Protein AF-N9Y2T1-F1 (afdb_monomer)

pLDDT: mean 89.78, std 12.37, range [35.41, 98.38]

Nearest PDB structures (foldseek):
  4l5t-assembly3_A  TM=3.753E-01  e=5.003E-03  Mus musculus
  3q6c-assembly15_P  TM=7.170E-01  e=2.533E-01  Klebsiella variicola At-22
  3q6c-assembly11_K  TM=5.268E-01  e=1.616E+00  Klebsiella variicola At-22
  1o7l-assembly2_C  TM=3.775E-01  e=2.499E+00  Escherichia coli
  1o7l-assembly1_A  TM=3.000E-01  e=1.903E+00  Escherichia coli

InterPro domains:
  IPR054335 Dual OB-containing domain [PF22557] (3-216)

Sequence (229 aa):
MEKEVIILTKSDKNGGYCVAGIDKENGKFIRLVSEDKDSNFALNDNDLIYEGEENQVEIMDIIRVQLKGKQNCGYQPENYIIDDNYYIEKVGTATKKEISNYLMNQDYIFYNASNFVHIEEIEKQLKKYSLIMFKVCELKLWIDRFKPHRITANFFHNGHEYSFIKITDHSLTQKYHEKVLKSSPRPFILNNAILVMSLASDYKGIGEHYKIVANIIEEDNLYWGESSI

Organism: NCBI:txid29372

Structure (mmCIF, N/CA/C/O backbone):
data_AF-N9Y2T1-F1
#
_entry.id   AF-N9Y2T1-F1
#
loop_
_atom_site.group_PDB
_atom_site.id
_atom_site.type_symbol
_atom_site.label_atom_id
_atom_site.label_alt_id
_atom_site.label_comp_id
_atom_site.label_asym_id
_atom_site.label_entity_id
_atom_site.label_seq_id
_atom_site.pdbx_PDB_ins_code
_atom_site.Cartn_x
_atom_site.Cartn_y
_atom_site.Cartn_z
_atom_site.occupancy
_atom_site.B_iso_or_equiv
_atom_site.auth_seq_id
_atom_site.auth_comp_id
_atom_site.auth_asym_id
_atom_site.auth_atom_id
_atom_site.pdbx_PDB_model_num
ATOM 1 N N . MET A 1 1 ? -18.332 6.767 12.810 1.00 93.38 1 MET A N 1
ATOM 2 C CA . MET A 1 1 ? -18.641 5.341 12.559 1.00 93.38 1 MET A CA 1
ATOM 3 C C . MET A 1 1 ? -17.410 4.532 12.901 1.00 93.38 1 MET A C 1
ATOM 5 O O . MET A 1 1 ? -16.322 4.986 12.578 1.00 93.38 1 MET A O 1
ATOM 9 N N . GLU A 1 2 ? -17.570 3.381 13.534 1.00 96.38 2 GLU A N 1
ATOM 10 C CA . GLU A 1 2 ? -16.445 2.532 13.935 1.00 96.38 2 GLU A CA 1
ATOM 11 C C . GLU A 1 2 ? -16.159 1.475 12.862 1.00 96.38 2 GLU A C 1
ATOM 13 O O . GLU A 1 2 ? -17.096 0.972 12.231 1.00 96.38 2 GLU A O 1
ATOM 18 N N . LYS A 1 3 ? -14.879 1.155 12.631 1.00 97.44 3 LYS A N 1
ATOM 19 C CA . LYS A 1 3 ? -14.453 0.073 11.732 1.00 97.44 3 LYS A CA 1
ATOM 20 C C . LYS A 1 3 ? -13.270 -0.703 12.291 1.00 97.44 3 LYS A C 1
ATOM 22 O O . LYS A 1 3 ? -12.374 -0.115 12.888 1.00 97.44 3 LYS A O 1
ATOM 27 N N . GLU A 1 4 ? -13.241 -2.002 12.002 1.00 98.12 4 GLU A N 1
ATOM 28 C CA . GLU A 1 4 ? -12.045 -2.830 12.154 1.00 98.12 4 GLU A CA 1
ATOM 29 C C . GLU A 1 4 ? -11.309 -2.940 10.816 1.00 98.12 4 GLU A C 1
ATOM 31 O O . GLU A 1 4 ? -11.887 -3.352 9.804 1.00 98.12 4 GLU A O 1
ATOM 36 N N . VAL A 1 5 ? -10.032 -2.564 10.803 1.00 98.31 5 VAL A N 1
ATOM 37 C CA . VAL A 1 5 ? -9.221 -2.457 9.589 1.00 98.31 5 VAL A CA 1
ATOM 38 C C . VAL A 1 5 ? -7.951 -3.286 9.731 1.00 98.31 5 VAL A C 1
ATOM 40 O O . VAL A 1 5 ? -7.201 -3.117 10.687 1.00 98.31 5 VAL A O 1
ATOM 43 N N . ILE A 1 6 ? -7.683 -4.154 8.753 1.00 98.38 6 ILE A N 1
ATOM 44 C CA . ILE A 1 6 ? -6.386 -4.829 8.616 1.00 98.38 6 ILE A CA 1
ATOM 45 C C . ILE A 1 6 ? -5.425 -3.878 7.911 1.00 98.38 6 ILE A C 1
ATOM 47 O O . ILE A 1 6 ? -5.646 -3.552 6.743 1.00 98.38 6 ILE A O 1
ATOM 51 N N . ILE A 1 7 ? -4.355 -3.461 8.577 1.00 97.81 7 ILE A N 1
ATOM 52 C CA . ILE A 1 7 ? -3.373 -2.535 8.012 1.00 97.81 7 ILE A CA 1
ATOM 53 C C . ILE A 1 7 ? -2.476 -3.252 7.008 1.00 97.81 7 ILE A C 1
ATOM 55 O O . ILE A 1 7 ? -1.802 -4.229 7.322 1.00 97.81 7 ILE A O 1
ATOM 59 N N . LEU A 1 8 ? -2.446 -2.740 5.781 1.00 96.50 8 LEU A N 1
ATOM 60 C CA . LEU A 1 8 ? -1.641 -3.281 4.688 1.00 96.50 8 LEU A CA 1
ATOM 61 C C . LEU A 1 8 ? -0.471 -2.382 4.308 1.00 96.50 8 LEU A C 1
ATOM 63 O O . LEU A 1 8 ? 0.514 -2.869 3.757 1.00 96.50 8 LEU A O 1
ATOM 67 N N . THR A 1 9 ? -0.575 -1.078 4.552 1.00 93.31 9 THR A N 1
ATOM 68 C CA . THR A 1 9 ? 0.475 -0.108 4.234 1.00 93.31 9 THR A CA 1
ATOM 69 C C . THR A 1 9 ? 0.550 0.934 5.339 1.00 93.31 9 THR A C 1
ATOM 71 O O . THR A 1 9 ? -0.489 1.454 5.744 1.00 93.31 9 THR A O 1
ATOM 74 N N . LYS A 1 10 ? 1.765 1.301 5.743 1.00 90.81 10 LYS A N 1
ATOM 75 C CA . LYS A 1 10 ? 2.061 2.473 6.573 1.00 90.81 10 LYS A CA 1
ATOM 76 C C . LYS A 1 10 ? 3.244 3.185 5.935 1.00 90.81 10 LYS A C 1
ATOM 78 O O . LYS A 1 10 ? 4.385 2.839 6.210 1.00 90.81 10 LYS A O 1
ATOM 83 N N . SER A 1 11 ? 2.957 4.120 5.031 1.00 80.12 11 SER A N 1
ATOM 84 C CA . SER A 1 11 ? 4.009 4.802 4.276 1.00 80.12 11 SER A CA 1
ATOM 85 C C . SER A 1 11 ? 4.214 6.228 4.739 1.00 80.12 11 SER A C 1
ATOM 87 O O . SER A 1 11 ? 3.287 7.028 4.620 1.00 80.12 11 SER A O 1
ATOM 89 N N . ASP A 1 12 ? 5.429 6.552 5.174 1.00 74.12 12 ASP A N 1
ATOM 90 C CA . ASP A 1 12 ? 5.861 7.924 5.447 1.00 74.12 12 ASP A CA 1
ATOM 91 C C . ASP A 1 12 ? 6.037 8.701 4.128 1.00 74.12 12 ASP A C 1
ATOM 93 O O . ASP A 1 12 ? 6.706 8.251 3.186 1.00 74.12 12 ASP A O 1
ATOM 97 N N . LYS A 1 13 ? 5.402 9.872 4.053 1.00 64.31 13 LYS A N 1
ATOM 98 C CA . LYS A 1 13 ? 5.589 10.879 3.013 1.00 64.31 13 LYS A CA 1
ATOM 99 C C . LYS A 1 13 ? 5.832 12.237 3.672 1.00 64.31 13 LYS A C 1
ATOM 101 O O . LYS A 1 13 ? 4.881 12.909 4.047 1.00 64.31 13 LYS A O 1
ATOM 106 N N . ASN A 1 14 ? 7.093 12.679 3.695 1.00 54.75 14 ASN A N 1
ATOM 107 C CA . ASN A 1 14 ? 7.513 14.054 4.010 1.00 54.75 14 ASN A CA 1
ATOM 108 C C . ASN A 1 14 ? 6.736 14.702 5.179 1.00 54.75 14 ASN A C 1
ATOM 110 O O . ASN A 1 14 ? 6.212 15.806 5.026 1.00 54.75 14 ASN A O 1
ATOM 114 N N . GLY A 1 15 ? 6.687 14.029 6.334 1.00 59.53 15 GLY A N 1
ATOM 115 C CA . GLY A 1 15 ? 6.122 14.590 7.570 1.00 59.53 15 GLY A CA 1
ATOM 116 C C . GLY A 1 15 ? 4.752 14.043 7.980 1.00 59.53 15 GLY A C 1
ATOM 117 O O . GLY A 1 15 ? 4.137 14.609 8.877 1.00 59.53 15 GLY A O 1
ATOM 118 N N . GLY A 1 16 ? 4.283 12.960 7.355 1.00 76.69 16 GLY A N 1
ATOM 119 C CA . GLY A 1 16 ? 3.083 12.236 7.774 1.00 76.69 16 GLY A CA 1
ATOM 120 C C . GLY A 1 16 ? 2.938 10.882 7.074 1.00 76.69 16 GLY A C 1
ATOM 121 O O . GLY A 1 16 ? 3.686 10.550 6.155 1.00 76.69 16 GLY A O 1
ATOM 122 N N . TYR A 1 17 ? 1.954 10.093 7.487 1.00 83.25 17 TYR A N 1
ATOM 123 C CA . TYR A 1 17 ? 1.720 8.731 7.035 1.00 83.25 17 TYR A CA 1
ATOM 124 C C . TYR A 1 17 ? 0.480 8.629 6.152 1.00 83.25 17 TYR A C 1
ATOM 126 O O . TYR A 1 17 ? -0.587 9.169 6.442 1.00 83.25 17 TYR A O 1
ATOM 134 N N . CYS A 1 18 ? 0.593 7.850 5.080 1.00 84.00 18 CYS A N 1
ATOM 135 C CA . CYS A 1 18 ? -0.564 7.270 4.412 1.00 84.00 18 CYS A CA 1
ATOM 136 C C . CYS A 1 18 ? -0.754 5.847 4.932 1.00 84.00 18 CYS A C 1
ATOM 138 O O . CYS A 1 18 ? 0.092 4.979 4.690 1.00 84.00 18 CYS A O 1
ATOM 140 N N . VAL A 1 19 ? -1.877 5.607 5.603 1.00 93.19 19 VAL A N 1
ATOM 141 C CA . VAL A 1 19 ? -2.242 4.280 6.097 1.00 93.19 19 VAL A CA 1
ATOM 142 C C . VAL A 1 19 ? -3.403 3.743 5.277 1.00 93.19 19 VAL A C 1
ATOM 144 O O . VAL A 1 19 ? -4.387 4.437 5.028 1.00 93.19 19 VAL A O 1
ATOM 147 N N . ALA A 1 20 ? -3.281 2.508 4.810 1.00 95.56 20 ALA A N 1
ATOM 148 C CA . ALA A 1 20 ? -4.336 1.847 4.060 1.00 95.56 20 ALA A CA 1
ATOM 149 C C . ALA A 1 20 ? -4.424 0.375 4.434 1.00 95.56 20 ALA A C 1
ATOM 151 O O . ALA A 1 20 ? -3.453 -0.240 4.882 1.00 95.56 20 ALA A O 1
ATOM 152 N N . GLY A 1 21 ? -5.609 -0.183 4.238 1.00 97.50 21 GLY A N 1
ATOM 153 C CA . GLY A 1 21 ? -5.949 -1.499 4.724 1.00 97.50 21 GLY A CA 1
ATOM 154 C C . GLY A 1 21 ? -7.226 -2.053 4.119 1.00 97.50 21 GLY A C 1
ATOM 155 O O . GLY A 1 21 ? -7.734 -1.546 3.115 1.00 97.50 21 GLY A O 1
ATOM 156 N N . ILE A 1 22 ? -7.733 -3.105 4.751 1.00 98.25 22 ILE A N 1
ATOM 157 C CA . ILE A 1 22 ? -8.983 -3.778 4.396 1.00 98.25 22 ILE A CA 1
ATOM 158 C C . ILE A 1 22 ? -9.974 -3.604 5.540 1.00 98.25 22 ILE A C 1
ATOM 160 O O . ILE A 1 22 ? -9.673 -3.959 6.676 1.00 98.25 22 ILE A O 1
ATOM 164 N N . ASP A 1 23 ? -11.160 -3.101 5.223 1.00 97.81 23 ASP A N 1
ATOM 165 C CA . ASP A 1 23 ? -12.309 -3.075 6.124 1.00 97.81 23 ASP A CA 1
ATOM 166 C C . ASP A 1 23 ? -12.833 -4.503 6.329 1.00 97.81 23 ASP A C 1
ATOM 168 O O . ASP A 1 23 ? -13.316 -5.134 5.382 1.00 97.81 23 ASP A O 1
ATOM 172 N N . LYS A 1 24 ? -12.745 -5.023 7.558 1.00 96.62 24 LYS A N 1
ATOM 173 C CA . LYS A 1 24 ? -13.134 -6.408 7.872 1.00 96.62 24 LYS A CA 1
ATOM 174 C C . LYS A 1 24 ? -14.625 -6.675 7.704 1.00 96.62 24 LYS A C 1
ATOM 176 O O . LYS A 1 24 ? -15.006 -7.823 7.491 1.00 96.62 24 LYS A O 1
ATOM 181 N N . GLU A 1 25 ? -15.463 -5.644 7.774 1.00 95.75 25 GLU A N 1
ATOM 182 C CA . GLU A 1 25 ? -16.914 -5.795 7.662 1.00 95.75 25 GLU A CA 1
ATOM 183 C C . GLU A 1 25 ? -17.330 -6.219 6.246 1.00 95.75 25 GLU A C 1
ATOM 185 O O . GLU A 1 25 ? -18.239 -7.028 6.066 1.00 95.75 25 GLU A O 1
ATOM 190 N N . ASN A 1 26 ? -16.673 -5.667 5.221 1.00 95.25 26 ASN A N 1
ATOM 191 C CA . ASN A 1 26 ? -17.103 -5.819 3.827 1.00 95.25 26 ASN A CA 1
ATOM 192 C C . ASN A 1 26 ? -15.985 -6.214 2.848 1.00 95.25 26 ASN A C 1
ATOM 194 O O . ASN A 1 26 ? -16.255 -6.374 1.655 1.00 95.25 26 ASN A O 1
ATOM 198 N N . GLY A 1 27 ? -14.747 -6.347 3.326 1.00 95.81 27 GLY A N 1
ATOM 199 C CA . GLY A 1 27 ? -13.583 -6.739 2.536 1.00 95.81 27 GLY A CA 1
ATOM 200 C C . GLY A 1 27 ? -13.105 -5.703 1.520 1.00 95.81 27 GLY A C 1
ATOM 201 O O . GLY A 1 27 ? -12.323 -6.041 0.630 1.00 95.81 27 GLY A O 1
ATOM 202 N N . LYS A 1 28 ? -13.581 -4.455 1.592 1.00 96.62 28 LYS A N 1
ATOM 203 C CA . LYS A 1 28 ? -13.150 -3.378 0.692 1.00 96.62 28 LYS A CA 1
ATOM 204 C C . LYS A 1 28 ? -11.903 -2.694 1.233 1.00 96.62 28 LYS A C 1
ATOM 206 O O . LYS A 1 28 ? -11.682 -2.612 2.438 1.00 96.62 28 LYS A O 1
ATOM 211 N N . PHE A 1 29 ? -11.121 -2.139 0.316 1.00 97.75 29 PHE A N 1
ATOM 212 C CA . PHE A 1 29 ? -10.002 -1.284 0.676 1.00 97.75 29 PHE A CA 1
ATOM 213 C C . PHE A 1 29 ? -10.485 0.016 1.318 1.00 97.75 29 PHE A C 1
ATOM 215 O O . PHE A 1 29 ? -11.485 0.608 0.898 1.00 97.75 29 PHE A O 1
ATOM 222 N N . ILE A 1 30 ? -9.729 0.459 2.314 1.00 97.50 30 ILE A N 1
ATOM 223 C CA . ILE A 1 30 ? -9.916 1.705 3.050 1.00 97.50 30 ILE A CA 1
ATOM 224 C C . ILE A 1 30 ? -8.556 2.388 3.200 1.00 97.50 30 ILE A C 1
ATOM 226 O O . ILE A 1 30 ? -7.556 1.738 3.501 1.00 97.50 30 ILE A O 1
ATOM 230 N N . ARG A 1 31 ? -8.510 3.699 2.969 1.00 95.94 31 ARG A N 1
ATOM 231 C CA . ARG A 1 31 ? -7.359 4.556 3.263 1.00 95.94 31 ARG A CA 1
ATOM 232 C C . ARG A 1 31 ? -7.747 5.493 4.396 1.00 95.94 31 ARG A C 1
ATOM 234 O O . ARG A 1 31 ? -8.732 6.218 4.271 1.00 95.94 31 ARG A O 1
ATOM 241 N N . LEU A 1 32 ? -6.981 5.464 5.475 1.00 95.44 32 LEU A N 1
ATOM 242 C CA . LEU A 1 32 ? -7.146 6.359 6.610 1.00 95.44 32 LEU A CA 1
ATOM 243 C C . LEU A 1 32 ? -6.394 7.654 6.315 1.00 95.44 32 LEU A C 1
ATOM 245 O O . LEU A 1 32 ? -5.219 7.624 5.937 1.00 95.44 32 LEU A O 1
ATOM 249 N N . VAL A 1 33 ? -7.102 8.772 6.428 1.00 93.50 33 VAL A N 1
ATOM 250 C CA . VAL A 1 33 ? -6.581 10.114 6.160 1.00 93.50 33 VAL A CA 1
ATOM 251 C C . VAL A 1 33 ? -6.998 11.071 7.274 1.00 93.50 33 VAL A C 1
ATOM 253 O O . VAL A 1 33 ? -8.013 10.844 7.939 1.00 93.50 33 VAL A O 1
ATOM 256 N N . SER A 1 34 ? -6.233 12.143 7.466 1.00 90.94 34 SER A N 1
ATOM 257 C CA . SER A 1 34 ? -6.598 13.233 8.377 1.00 90.94 34 SER A CA 1
ATOM 258 C C . SER A 1 34 ? -7.554 14.226 7.696 1.00 90.94 34 SER A C 1
ATOM 260 O O . SER A 1 34 ? -7.872 14.107 6.507 1.00 90.94 34 SER A O 1
ATOM 262 N N . GLU A 1 35 ? -8.033 15.225 8.442 1.00 88.81 35 GLU A N 1
ATOM 263 C CA . GLU A 1 35 ? -8.751 16.385 7.879 1.00 88.81 35 GLU A CA 1
ATOM 264 C C . GLU A 1 35 ? -7.814 17.508 7.424 1.00 88.81 35 GLU A C 1
ATOM 266 O O . GLU A 1 35 ? -8.256 18.454 6.765 1.00 88.81 35 GLU A O 1
ATOM 271 N N . ASP A 1 36 ? -6.529 17.403 7.760 1.00 84.88 36 ASP A N 1
ATOM 272 C CA . ASP A 1 36 ? -5.555 18.455 7.534 1.00 84.88 36 ASP A CA 1
ATOM 273 C C . ASP A 1 36 ? -5.149 18.525 6.057 1.00 84.88 36 ASP A C 1
ATOM 275 O O . ASP A 1 36 ? -4.469 17.660 5.508 1.00 84.88 36 ASP A O 1
ATOM 279 N N . LYS A 1 37 ? -5.570 19.600 5.394 1.00 81.50 37 LYS A N 1
ATOM 280 C CA . LYS A 1 37 ? -5.254 19.842 3.984 1.00 81.50 37 LYS A CA 1
ATOM 281 C C . LYS A 1 37 ? -3.791 20.215 3.775 1.00 81.50 37 LYS A C 1
ATOM 283 O O . LYS A 1 37 ? -3.264 19.922 2.700 1.00 81.50 37 LYS A O 1
ATOM 288 N N . ASP A 1 38 ? -3.148 20.830 4.764 1.00 79.62 38 ASP A N 1
ATOM 289 C CA . ASP A 1 38 ? -1.785 21.345 4.634 1.00 79.62 38 ASP A CA 1
ATOM 290 C C . ASP A 1 38 ? -0.772 20.192 4.576 1.00 79.62 38 ASP A C 1
ATOM 292 O O . ASP A 1 38 ? 0.186 20.236 3.799 1.00 79.62 38 ASP A O 1
ATOM 296 N N . SER A 1 39 ? -1.049 19.092 5.284 1.00 75.75 39 SER A N 1
ATOM 297 C CA . SER A 1 39 ? -0.312 17.824 5.177 1.00 75.75 39 SER A CA 1
ATOM 298 C C . SER A 1 39 ? -0.753 16.929 4.009 1.00 75.75 39 SER A C 1
ATOM 300 O O . SER A 1 39 ? -0.322 15.780 3.910 1.00 75.75 39 SER A O 1
ATOM 302 N N . ASN A 1 40 ? -1.591 17.420 3.085 1.00 78.88 40 ASN A N 1
ATOM 303 C CA . ASN A 1 40 ? -2.257 16.604 2.057 1.00 78.88 40 ASN A CA 1
ATOM 304 C C . ASN A 1 40 ? -3.022 15.406 2.649 1.00 78.88 40 ASN A C 1
ATOM 306 O O . ASN A 1 40 ? -3.035 14.318 2.064 1.00 78.88 40 ASN A O 1
ATOM 310 N N . PHE A 1 41 ? -3.675 15.621 3.792 1.00 85.06 41 PHE A N 1
ATOM 311 C CA . PHE A 1 41 ? -4.465 14.634 4.525 1.00 85.06 41 PHE A CA 1
ATOM 312 C C . PHE A 1 41 ? -3.653 13.451 5.065 1.00 85.06 41 PHE A C 1
ATOM 314 O O . PHE A 1 41 ? -4.195 12.363 5.283 1.00 85.06 41 PHE A O 1
ATOM 321 N N . ALA A 1 42 ? -2.345 13.637 5.249 1.00 85.00 42 ALA A N 1
ATOM 322 C CA . ALA A 1 42 ? -1.504 12.638 5.885 1.00 85.00 42 ALA A CA 1
ATOM 323 C C . ALA A 1 42 ? -1.816 12.558 7.386 1.00 85.00 42 ALA A C 1
ATOM 325 O O . ALA A 1 42 ? -2.145 13.559 8.023 1.00 85.00 42 ALA A O 1
ATOM 326 N N . LEU A 1 43 ? -1.718 11.353 7.939 1.00 87.75 43 LEU A N 1
ATOM 327 C CA . LEU A 1 43 ? -1.800 11.123 9.378 1.00 87.75 43 LEU A CA 1
ATOM 328 C C . LEU A 1 43 ? -0.484 11.539 10.035 1.00 87.75 43 LEU A C 1
ATOM 330 O O . LEU A 1 43 ? 0.580 11.352 9.450 1.00 87.75 43 LEU A O 1
ATOM 334 N N . ASN A 1 44 ? -0.527 12.086 11.239 1.00 87.94 44 ASN A N 1
ATOM 335 C CA . ASN A 1 44 ? 0.678 12.353 12.024 1.00 87.94 44 ASN A CA 1
ATOM 336 C C . ASN A 1 44 ? 0.997 11.169 12.962 1.00 87.94 44 ASN A C 1
ATOM 338 O O . ASN A 1 44 ? 0.262 10.185 13.005 1.00 87.94 44 ASN A O 1
ATOM 342 N N . ASP A 1 45 ? 2.109 11.241 13.698 1.00 85.56 45 ASP A N 1
ATOM 343 C CA . ASP A 1 45 ? 2.500 10.183 14.640 1.00 85.56 45 ASP A CA 1
ATOM 344 C C . ASP A 1 45 ? 1.445 9.931 15.728 1.00 85.56 45 ASP A C 1
ATOM 346 O O . ASP A 1 45 ? 1.170 8.775 16.041 1.00 85.56 45 ASP A O 1
ATOM 350 N N . ASN A 1 46 ? 0.831 10.984 16.279 1.00 85.12 46 ASN A N 1
ATOM 351 C CA . ASN A 1 46 ? -0.165 10.863 17.348 1.00 85.12 46 ASN A CA 1
ATOM 352 C C . ASN A 1 46 ? -1.448 10.187 16.862 1.00 85.12 46 ASN A C 1
ATOM 354 O O . ASN A 1 46 ? -2.068 9.452 17.625 1.00 85.12 46 ASN A O 1
ATOM 358 N N . ASP A 1 47 ? -1.806 10.375 15.589 1.00 86.75 47 ASP A N 1
ATOM 359 C CA . ASP A 1 47 ? -2.960 9.709 14.974 1.00 86.75 47 ASP A CA 1
ATOM 360 C C . ASP A 1 47 ? -2.786 8.182 14.910 1.00 86.75 47 ASP A C 1
ATOM 362 O O . ASP A 1 47 ? -3.756 7.459 14.692 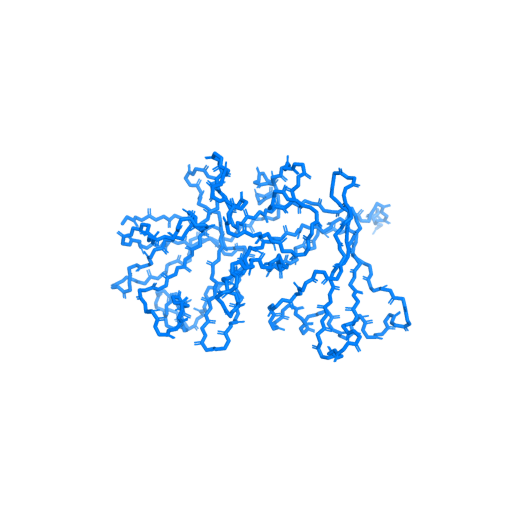1.00 86.75 47 ASP A O 1
ATOM 366 N N . LEU A 1 48 ? -1.551 7.683 15.042 1.00 88.50 48 LEU A N 1
ATOM 367 C CA . LEU A 1 48 ? -1.198 6.270 14.900 1.00 88.50 48 LEU A CA 1
ATOM 368 C C . LEU A 1 48 ? -0.758 5.610 16.206 1.00 88.50 48 LEU A C 1
ATOM 370 O O . LEU A 1 48 ? -0.378 4.441 16.171 1.00 88.50 48 LEU A O 1
ATOM 374 N N . ILE A 1 49 ? -0.774 6.321 17.331 1.00 89.06 49 ILE A N 1
ATOM 375 C CA . ILE A 1 49 ? -0.456 5.740 18.637 1.00 89.06 49 ILE A CA 1
ATOM 376 C C . ILE A 1 49 ? -1.669 4.962 19.151 1.00 89.06 49 ILE A C 1
ATOM 378 O O . ILE A 1 49 ? -2.806 5.436 19.080 1.00 89.06 49 ILE A O 1
ATOM 382 N N . TYR A 1 50 ? -1.422 3.757 19.664 1.00 88.88 50 TYR A N 1
ATOM 383 C CA . TYR A 1 50 ? -2.474 2.965 20.289 1.00 88.88 50 TYR A CA 1
ATOM 384 C C . TYR A 1 50 ? -2.917 3.558 21.628 1.00 88.88 50 TYR A C 1
ATOM 386 O O . TYR A 1 50 ? -2.117 4.142 22.360 1.00 88.88 50 TYR A O 1
ATOM 394 N N . GLU A 1 51 ? -4.193 3.383 21.971 1.00 82.25 51 GLU A N 1
ATOM 395 C CA . GLU A 1 51 ? -4.748 3.853 23.241 1.00 82.25 51 GLU A CA 1
ATOM 396 C C . GLU A 1 51 ? -3.912 3.372 24.441 1.00 82.25 51 GLU A C 1
ATOM 398 O O . GLU A 1 51 ? -3.819 2.180 24.724 1.00 82.25 51 GLU A O 1
ATOM 403 N N . GLY A 1 52 ? -3.304 4.317 25.165 1.00 76.69 52 GLY A N 1
ATOM 404 C CA . GLY A 1 52 ? -2.522 4.029 26.370 1.00 76.69 52 GLY A CA 1
ATOM 405 C C . GLY A 1 52 ? -1.162 3.360 26.137 1.00 76.69 52 GLY A C 1
ATOM 406 O O . GLY A 1 52 ? -0.525 2.969 27.117 1.00 76.69 52 GLY A O 1
ATOM 407 N N . GLU A 1 53 ? -0.695 3.245 24.891 1.00 80.06 53 GLU A N 1
ATOM 408 C CA . GLU A 1 53 ? 0.610 2.664 24.560 1.00 80.06 53 GLU A CA 1
ATOM 409 C C . GLU A 1 53 ? 1.578 3.692 23.958 1.00 80.06 53 GLU A C 1
ATOM 411 O O . GLU A 1 53 ? 1.188 4.747 23.473 1.00 80.06 53 GLU A O 1
ATOM 416 N N . GLU A 1 54 ? 2.872 3.362 23.960 1.00 78.88 54 GLU A N 1
ATOM 417 C CA . GLU A 1 54 ? 3.899 4.104 23.209 1.00 78.88 54 GLU A CA 1
ATOM 418 C C . GLU A 1 54 ? 4.081 3.557 21.783 1.00 78.88 54 GLU A C 1
ATOM 420 O O . GLU A 1 54 ? 4.714 4.189 20.936 1.00 78.88 54 GLU A O 1
ATOM 425 N N . ASN A 1 55 ? 3.544 2.363 21.513 1.00 84.69 55 ASN A N 1
ATOM 426 C CA . ASN A 1 55 ? 3.653 1.716 20.216 1.00 84.69 55 ASN A CA 1
ATOM 427 C C . ASN A 1 55 ? 2.663 2.320 19.222 1.00 84.69 55 ASN A C 1
ATOM 429 O O . ASN A 1 55 ? 1.544 2.706 19.566 1.00 84.69 55 ASN A O 1
ATOM 433 N N . GLN A 1 56 ? 3.075 2.332 17.961 1.00 89.94 56 GLN A N 1
ATOM 434 C CA . GLN A 1 56 ? 2.242 2.785 16.862 1.00 89.94 56 GLN A CA 1
ATOM 435 C C . GLN A 1 56 ? 1.646 1.619 16.077 1.00 89.94 56 GLN A C 1
ATOM 437 O O . GLN A 1 56 ? 2.119 0.484 16.145 1.00 89.94 56 GLN A O 1
ATOM 442 N N . VAL A 1 57 ? 0.648 1.946 15.259 1.00 92.06 57 VAL A N 1
ATOM 443 C CA . VAL A 1 57 ? 0.079 1.070 14.236 1.00 92.06 57 VAL A CA 1
ATOM 444 C C . VAL A 1 57 ? 1.165 0.456 13.359 1.00 92.06 57 VA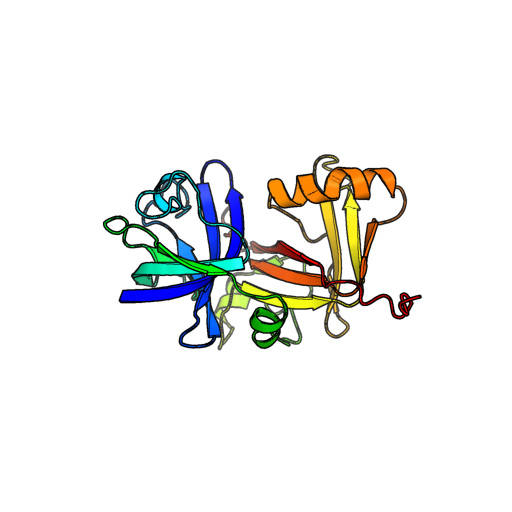L A C 1
ATOM 446 O O . VAL A 1 57 ? 1.984 1.190 12.818 1.00 92.06 57 VAL A O 1
ATOM 449 N N . GLU A 1 58 ? 1.136 -0.861 13.151 1.00 93.06 58 GLU A N 1
ATOM 450 C CA . GLU A 1 58 ? 2.073 -1.576 12.277 1.00 93.06 58 GLU A CA 1
ATOM 451 C C . GLU A 1 58 ? 1.363 -2.360 11.162 1.00 93.06 58 GLU A C 1
ATOM 453 O O . GLU A 1 58 ? 0.162 -2.632 11.200 1.00 93.06 58 GLU A O 1
ATOM 458 N N . ILE A 1 59 ? 2.112 -2.721 10.115 1.00 94.19 59 ILE A N 1
ATOM 459 C CA . ILE A 1 59 ? 1.588 -3.543 9.014 1.00 94.19 59 ILE A CA 1
ATOM 460 C C . ILE A 1 59 ? 1.167 -4.917 9.558 1.00 94.19 59 ILE A C 1
ATOM 462 O O . ILE A 1 59 ? 1.882 -5.524 10.349 1.00 94.19 59 ILE A O 1
ATOM 466 N N . MET A 1 60 ? 0.037 -5.430 9.066 1.00 96.12 60 MET A N 1
ATOM 467 C CA . MET A 1 60 ? -0.695 -6.617 9.531 1.00 96.12 60 MET A CA 1
ATOM 468 C C . MET A 1 60 ? -1.480 -6.441 10.830 1.00 96.12 60 MET A C 1
ATOM 470 O O . MET A 1 60 ? -2.236 -7.349 11.176 1.00 96.12 60 MET A O 1
ATOM 474 N N . ASP A 1 61 ? -1.382 -5.313 11.530 1.00 97.44 61 ASP A N 1
ATOM 475 C CA . ASP A 1 61 ? -2.237 -5.097 12.693 1.00 97.44 61 ASP A CA 1
ATOM 476 C C . ASP A 1 61 ? -3.706 -4.974 12.286 1.00 97.44 61 ASP A C 1
ATOM 478 O O . ASP A 1 61 ? -4.050 -4.468 11.215 1.00 97.44 61 ASP A O 1
ATOM 482 N N . ILE A 1 62 ? -4.578 -5.489 13.149 1.00 98.00 62 ILE A N 1
ATOM 483 C CA . ILE A 1 62 ? -6.017 -5.283 13.069 1.00 98.00 62 ILE A CA 1
ATOM 484 C C . ILE A 1 62 ? -6.335 -4.201 14.080 1.00 98.00 62 ILE A C 1
ATOM 486 O O . ILE A 1 62 ? -6.147 -4.399 15.283 1.00 98.00 62 ILE A O 1
ATOM 490 N N . ILE A 1 63 ? -6.802 -3.068 13.577 1.00 97.44 63 ILE A N 1
ATOM 491 C CA . ILE A 1 63 ? -7.088 -1.901 14.396 1.00 97.44 63 ILE A CA 1
ATOM 492 C C . ILE A 1 63 ? -8.580 -1.612 14.416 1.00 97.44 63 ILE A C 1
ATOM 494 O O . ILE A 1 63 ? -9.257 -1.816 13.409 1.00 97.44 63 ILE A O 1
ATOM 498 N N . ARG A 1 64 ? -9.080 -1.100 15.535 1.00 97.44 64 ARG A N 1
ATOM 499 C CA . ARG A 1 64 ? -10.397 -0.474 15.640 1.00 97.44 64 ARG A CA 1
ATOM 500 C C . ARG A 1 64 ? -10.209 1.038 15.591 1.00 97.44 64 ARG A C 1
ATOM 502 O O . ARG A 1 64 ? -9.379 1.585 16.313 1.00 97.44 64 ARG A O 1
ATOM 509 N N . VAL A 1 65 ? -10.940 1.696 14.694 1.00 96.44 65 VAL A N 1
ATOM 510 C CA . VAL A 1 65 ? -10.805 3.134 14.430 1.00 96.44 65 VAL A CA 1
ATOM 511 C C . VAL A 1 65 ? -12.165 3.794 14.232 1.00 96.44 65 VAL A C 1
ATOM 513 O O . VAL A 1 65 ? -13.048 3.259 13.551 1.00 96.44 65 VAL A O 1
ATOM 516 N N . GLN A 1 66 ? -12.317 4.988 14.803 1.00 97.19 66 GLN A N 1
ATOM 517 C CA . GLN A 1 66 ? -13.478 5.843 14.602 1.00 97.19 66 GLN A CA 1
ATOM 518 C C . GLN A 1 66 ? -13.263 6.754 13.384 1.00 97.19 66 GLN A C 1
ATOM 520 O O . GLN A 1 66 ? -12.200 7.334 13.192 1.00 97.19 66 GLN A O 1
ATOM 525 N N . LEU A 1 67 ? -14.287 6.880 12.541 1.00 96.81 67 LEU A N 1
ATOM 526 C CA . LEU A 1 67 ? -14.245 7.625 11.281 1.00 96.81 67 LEU A CA 1
ATOM 527 C C . LEU A 1 67 ? -15.359 8.675 11.225 1.00 96.81 67 LEU A C 1
ATOM 529 O O . LEU A 1 67 ? -16.528 8.353 11.482 1.00 96.81 67 LEU A O 1
ATOM 533 N N . LYS A 1 68 ? -15.027 9.895 10.789 1.00 95.44 68 LYS A N 1
ATOM 534 C CA . LYS A 1 68 ? -15.994 10.982 10.540 1.00 95.44 68 LYS A CA 1
ATOM 535 C C . LYS A 1 68 ? -16.817 10.734 9.274 1.00 95.44 68 LYS A C 1
ATOM 537 O O . LYS A 1 68 ? -17.998 11.065 9.212 1.00 95.44 68 LYS A O 1
ATOM 542 N N . GLY A 1 69 ? -16.218 10.091 8.271 1.00 94.25 69 GLY A N 1
ATOM 543 C CA . GLY A 1 69 ? -16.890 9.757 7.019 1.00 94.25 69 GLY A CA 1
ATOM 544 C C . GLY A 1 69 ? -15.925 9.615 5.850 1.00 94.25 69 GLY A C 1
ATOM 545 O O . GLY A 1 69 ? -14.711 9.536 6.031 1.00 94.25 69 GLY A O 1
ATOM 546 N N . LYS A 1 70 ? -16.471 9.563 4.632 1.00 94.88 70 LYS A N 1
ATOM 547 C CA . LYS A 1 70 ? -15.658 9.557 3.412 1.00 94.88 70 LYS A CA 1
ATOM 548 C C . LYS A 1 70 ? -15.079 10.937 3.141 1.00 94.88 70 LYS A C 1
ATOM 550 O O . LYS A 1 70 ? -15.791 11.936 3.228 1.00 94.88 70 LYS A O 1
ATOM 555 N N . GLN A 1 71 ? -13.827 10.973 2.704 1.00 93.31 71 GLN A N 1
ATOM 556 C CA . GLN A 1 71 ? -13.267 12.174 2.106 1.00 93.31 71 GLN A CA 1
ATOM 557 C C . GLN A 1 71 ? -13.890 12.401 0.721 1.00 93.31 71 GLN A C 1
ATOM 559 O O . GLN A 1 71 ? -14.091 11.459 -0.049 1.00 93.31 71 GLN A O 1
ATOM 564 N N . ASN A 1 72 ? -14.156 13.658 0.368 1.00 88.69 72 ASN A N 1
ATOM 565 C CA . ASN A 1 72 ? -14.616 14.016 -0.971 1.00 88.69 72 ASN A CA 1
ATOM 566 C C . ASN A 1 72 ? -13.454 13.987 -1.987 1.00 88.69 72 ASN A C 1
ATOM 568 O O . ASN A 1 72 ? -12.933 15.030 -2.375 1.00 88.69 72 ASN A O 1
ATOM 572 N N . CYS A 1 73 ? -13.027 12.785 -2.388 1.00 86.75 73 CYS A N 1
ATOM 573 C CA . CYS A 1 73 ? -11.982 12.565 -3.389 1.00 86.75 73 CYS A CA 1
ATOM 574 C C . CYS A 1 73 ? -12.464 11.569 -4.457 1.00 86.75 73 CYS A C 1
ATOM 576 O O . CYS A 1 73 ? -12.481 10.357 -4.245 1.00 86.75 73 CYS A O 1
ATOM 578 N N . GLY A 1 74 ? -12.867 12.079 -5.625 1.00 86.62 74 GLY A N 1
ATOM 579 C CA . GLY A 1 74 ? -13.524 11.275 -6.665 1.00 86.62 74 GLY A CA 1
ATOM 580 C C . GLY A 1 74 ? -12.658 10.166 -7.276 1.00 86.62 74 GLY A C 1
ATOM 581 O O . GLY A 1 74 ? -13.201 9.164 -7.741 1.00 86.62 74 GLY A O 1
ATOM 582 N N . TYR A 1 75 ? -11.332 10.322 -7.261 1.00 89.12 75 TYR A N 1
ATOM 583 C CA . TYR A 1 75 ? -10.383 9.326 -7.771 1.00 89.12 75 TYR A CA 1
ATOM 584 C C . TYR A 1 75 ? -9.826 8.402 -6.676 1.00 89.12 75 TYR A C 1
ATOM 586 O O . TYR A 1 75 ? -9.235 7.379 -7.009 1.00 89.12 75 TYR A O 1
ATOM 594 N N . GLN A 1 76 ? -10.049 8.711 -5.390 1.00 92.56 76 GLN A N 1
ATOM 595 C CA . GLN A 1 76 ? -9.700 7.859 -4.244 1.00 92.56 76 GLN A CA 1
ATOM 596 C C . GLN A 1 76 ? -10.940 7.581 -3.381 1.00 92.56 76 GLN A C 1
ATOM 598 O O . GLN A 1 76 ? -11.045 8.063 -2.249 1.00 92.56 76 GLN A O 1
ATOM 603 N N . PRO A 1 77 ? -11.909 6.807 -3.900 1.00 94.56 77 PRO A N 1
ATOM 604 C CA . PRO A 1 77 ? -13.168 6.540 -3.203 1.00 94.56 77 PRO A CA 1
ATOM 605 C C . PRO A 1 77 ? -13.010 5.733 -1.903 1.00 94.56 77 PRO A C 1
ATOM 607 O O . PRO A 1 77 ? -13.996 5.569 -1.170 1.00 94.56 77 PRO A O 1
ATOM 610 N N . GLU A 1 78 ? -11.810 5.205 -1.643 1.00 96.25 78 GLU A N 1
ATOM 611 C CA . GLU A 1 78 ? -11.423 4.486 -0.429 1.00 96.25 78 GLU A CA 1
ATOM 612 C C . GLU A 1 78 ? -11.015 5.403 0.730 1.00 96.25 78 GLU A C 1
ATOM 614 O O . GLU A 1 78 ? -10.789 4.893 1.822 1.00 96.25 78 GLU A O 1
ATOM 619 N N . ASN A 1 79 ? -10.896 6.720 0.528 1.00 95.38 79 ASN A N 1
ATOM 620 C CA . ASN A 1 79 ? -10.445 7.625 1.585 1.00 95.38 79 ASN A CA 1
ATOM 621 C C . ASN A 1 79 ? -11.533 7.842 2.643 1.00 95.38 79 ASN A C 1
ATOM 623 O O . ASN A 1 79 ? -12.641 8.300 2.340 1.00 95.38 79 ASN A O 1
ATOM 627 N N . TYR A 1 80 ? -11.177 7.571 3.895 1.00 96.38 80 TYR A N 1
ATOM 628 C CA . TYR A 1 80 ? -11.982 7.838 5.075 1.00 96.38 80 TYR A CA 1
ATOM 629 C C . TYR A 1 80 ? -11.203 8.688 6.065 1.00 96.38 80 TYR A C 1
ATOM 631 O O . TYR A 1 80 ? -10.050 8.408 6.388 1.00 96.38 80 TYR A O 1
ATOM 639 N N . ILE A 1 81 ? -11.878 9.724 6.535 1.00 95.69 81 ILE A N 1
ATOM 640 C CA . ILE A 1 81 ? -11.354 10.670 7.502 1.00 95.69 81 ILE A CA 1
ATOM 641 C C . ILE A 1 81 ? -11.471 10.044 8.891 1.00 95.69 81 ILE A C 1
ATOM 643 O O . ILE A 1 81 ? -12.581 9.670 9.295 1.00 95.69 81 ILE A O 1
ATOM 647 N N . ILE A 1 82 ? -10.350 9.937 9.601 1.00 95.25 82 ILE A N 1
ATOM 648 C CA . ILE A 1 82 ? -10.342 9.489 10.997 1.00 95.25 82 ILE A CA 1
ATOM 649 C C . ILE A 1 82 ? -10.976 10.540 11.915 1.00 95.25 82 ILE A C 1
ATOM 651 O O . ILE A 1 82 ? -10.954 11.739 11.632 1.00 95.25 82 ILE A O 1
ATOM 655 N N . ASP A 1 83 ? -11.580 10.083 13.005 1.00 94.62 83 ASP A N 1
ATOM 656 C CA . ASP A 1 83 ? -12.036 10.954 14.082 1.00 94.62 83 ASP A CA 1
ATOM 657 C C . ASP A 1 83 ? -10.934 11.067 15.137 1.00 94.62 83 ASP A C 1
ATOM 659 O O . ASP A 1 83 ? -10.773 10.189 15.978 1.00 94.62 83 ASP A O 1
ATOM 663 N N . ASP A 1 84 ? -10.181 12.160 15.067 1.00 87.50 84 ASP A N 1
ATOM 664 C CA . ASP A 1 84 ? -9.049 12.502 15.934 1.00 87.50 84 ASP A CA 1
ATOM 665 C C . ASP A 1 84 ? -9.430 12.744 17.406 1.00 87.50 84 ASP A C 1
ATOM 667 O O . ASP A 1 84 ? -8.557 12.897 18.256 1.00 87.50 84 ASP A O 1
ATOM 671 N N . ASN A 1 85 ? -10.726 12.729 17.739 1.00 90.88 85 ASN A N 1
ATOM 672 C CA . ASN A 1 85 ? -11.195 12.741 19.127 1.00 90.88 85 ASN A CA 1
ATOM 673 C C . ASN A 1 85 ? -11.130 11.360 19.806 1.00 90.88 85 ASN A C 1
ATOM 675 O O . ASN A 1 85 ? -11.438 11.259 20.995 1.00 90.88 85 ASN A O 1
ATOM 679 N N . TYR A 1 86 ? -10.782 10.303 19.065 1.00 90.69 86 TYR A N 1
ATOM 680 C CA . TYR A 1 86 ? -10.734 8.925 19.552 1.00 90.69 86 TYR A CA 1
ATOM 681 C C . TYR A 1 86 ? -9.373 8.301 19.253 1.00 90.69 86 TYR A C 1
ATOM 683 O O . TYR A 1 86 ? -8.807 8.500 18.179 1.00 90.69 86 TYR A O 1
ATOM 691 N N . TYR A 1 87 ? -8.874 7.500 20.190 1.00 89.31 87 TYR A N 1
ATOM 692 C CA . TYR A 1 87 ? -7.665 6.714 19.978 1.00 89.31 87 TYR A CA 1
ATOM 693 C C . TYR A 1 87 ? -7.930 5.503 19.080 1.00 89.31 87 TYR A C 1
ATOM 695 O O . TYR A 1 87 ? -9.055 5.006 18.980 1.00 89.31 87 TYR A O 1
ATOM 703 N N . ILE A 1 88 ? -6.868 5.015 18.441 1.00 9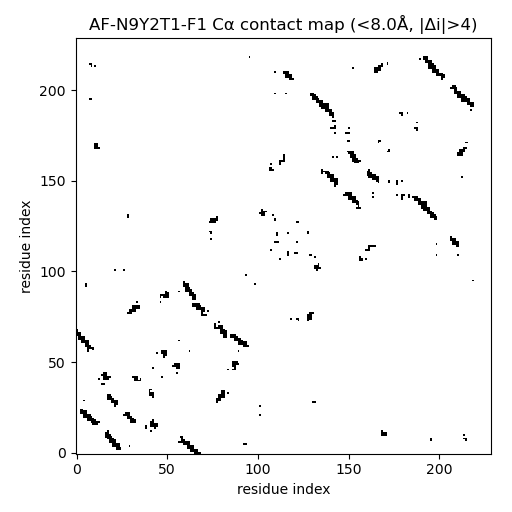3.88 88 ILE A N 1
ATOM 704 C CA . ILE A 1 88 ? -6.877 3.736 17.737 1.00 93.88 88 ILE A CA 1
ATOM 705 C C . ILE A 1 88 ? -6.603 2.619 18.747 1.00 93.88 88 ILE A C 1
ATOM 707 O O . ILE A 1 88 ? -5.690 2.716 19.564 1.00 93.88 88 ILE A O 1
ATOM 711 N N . GLU A 1 89 ? -7.347 1.522 18.658 1.00 94.81 89 GLU A N 1
ATOM 712 C CA . GLU A 1 89 ? -7.128 0.331 19.484 1.00 94.81 89 GLU A CA 1
ATOM 713 C C . GLU A 1 89 ? -6.584 -0.810 18.619 1.00 94.81 89 GLU A C 1
ATOM 715 O O . GLU A 1 89 ? -7.119 -1.099 17.544 1.00 94.81 89 GLU A O 1
ATOM 720 N N . LYS A 1 90 ? -5.542 -1.503 19.088 1.00 96.00 90 LYS A N 1
ATOM 721 C CA . LYS A 1 90 ? -5.100 -2.760 18.478 1.00 96.00 90 LYS A CA 1
ATOM 722 C C . LYS A 1 90 ? -5.960 -3.909 18.986 1.00 96.00 90 LYS A C 1
ATOM 724 O O . LYS A 1 90 ? -5.887 -4.280 20.151 1.00 96.00 90 LYS A O 1
ATOM 729 N N . VAL A 1 91 ? -6.715 -4.535 18.090 1.00 96.50 91 VAL A N 1
ATOM 730 C CA . VAL A 1 91 ? -7.622 -5.647 18.433 1.00 96.50 91 VAL A CA 1
ATOM 731 C C . VAL A 1 91 ? -7.106 -7.006 17.961 1.00 96.50 91 VAL A C 1
ATOM 733 O O . VAL A 1 91 ? -7.681 -8.046 18.280 1.00 96.50 91 VAL A O 1
ATOM 736 N N . GLY A 1 92 ? -6.007 -7.025 17.202 1.00 96.44 92 GLY A N 1
ATOM 737 C CA . GLY A 1 92 ? -5.340 -8.256 16.795 1.00 96.44 92 GLY A CA 1
ATOM 738 C C . GLY A 1 92 ? -4.254 -8.042 15.748 1.00 96.44 92 GLY A C 1
ATOM 739 O O . GLY A 1 92 ? -3.831 -6.921 15.473 1.00 96.44 92 GLY A O 1
ATOM 740 N N . THR A 1 93 ? -3.828 -9.145 15.136 1.00 97.44 93 THR A N 1
ATOM 741 C CA . THR A 1 93 ? -2.878 -9.161 14.019 1.00 97.44 93 THR A CA 1
ATOM 742 C C . THR A 1 93 ? -3.352 -10.188 12.996 1.00 97.44 93 THR A C 1
ATOM 744 O O . THR A 1 93 ? -3.639 -11.337 13.338 1.00 97.44 93 THR A O 1
ATOM 747 N N . ALA A 1 94 ? -3.464 -9.764 11.742 1.00 97.06 94 ALA A N 1
ATOM 748 C CA . ALA A 1 94 ? -3.908 -10.595 10.638 1.00 97.06 94 ALA A CA 1
ATOM 749 C C . ALA A 1 94 ? -2.807 -11.557 10.186 1.00 97.06 94 ALA A C 1
ATOM 751 O O . ALA A 1 94 ? -1.608 -11.305 10.322 1.00 97.06 94 ALA A O 1
ATOM 752 N N . THR A 1 95 ? -3.220 -12.659 9.567 1.00 95.31 95 THR A N 1
ATOM 753 C CA . THR A 1 95 ? -2.285 -13.608 8.945 1.00 95.31 95 THR A CA 1
ATOM 754 C C . THR A 1 95 ? -2.173 -13.371 7.439 1.00 95.31 95 THR A C 1
ATOM 756 O O . THR A 1 95 ? -3.102 -12.872 6.804 1.00 95.31 95 THR A O 1
ATOM 759 N N . LYS A 1 96 ? -1.068 -13.812 6.818 1.00 92.31 96 LYS A N 1
ATOM 760 C CA . LYS A 1 96 ? -0.925 -13.803 5.346 1.00 92.31 96 LYS A CA 1
ATOM 761 C C . LYS A 1 96 ? -2.063 -14.566 4.652 1.00 92.31 96 LYS A C 1
ATOM 763 O O . LYS A 1 96 ? -2.564 -14.144 3.611 1.00 92.31 96 LYS A O 1
ATOM 768 N N . LYS A 1 97 ? -2.514 -15.670 5.260 1.00 92.62 97 LYS A N 1
ATOM 769 C CA . LYS A 1 97 ? -3.657 -16.459 4.780 1.00 92.62 97 LYS A CA 1
ATOM 770 C C . LYS A 1 97 ? -4.958 -15.654 4.809 1.00 92.62 97 LYS A C 1
ATOM 772 O O . LYS A 1 97 ? -5.738 -15.750 3.870 1.00 92.62 97 LYS A O 1
ATOM 777 N N . GLU A 1 98 ? -5.181 -14.863 5.856 1.00 94.88 98 GLU A N 1
ATOM 778 C CA . GLU A 1 98 ? -6.362 -13.999 5.968 1.00 94.88 98 GLU A CA 1
ATOM 779 C C . GLU A 1 98 ? -6.373 -12.935 4.868 1.00 94.88 98 GLU A C 1
ATOM 781 O O . GLU A 1 98 ? -7.363 -12.828 4.145 1.00 94.88 98 GLU A O 1
ATOM 786 N N . ILE A 1 99 ? -5.263 -12.213 4.670 1.00 95.62 99 ILE A N 1
ATOM 787 C CA . ILE A 1 99 ? -5.204 -11.158 3.644 1.00 95.62 99 ILE A CA 1
ATOM 788 C C . ILE A 1 99 ? -5.280 -11.714 2.213 1.00 95.62 99 ILE A C 1
ATOM 790 O O . ILE A 1 99 ? -5.780 -11.041 1.315 1.00 95.62 99 ILE A O 1
ATOM 794 N N . SER A 1 100 ? -4.855 -12.963 1.995 1.00 93.69 100 SER A N 1
ATOM 795 C CA . SER A 1 100 ? -4.916 -13.616 0.679 1.00 93.69 100 SER A CA 1
ATOM 796 C C . SER A 1 100 ? -6.349 -13.766 0.152 1.00 93.69 100 SER A C 1
ATOM 798 O O . SER A 1 100 ? -6.553 -13.853 -1.058 1.00 93.69 100 SER A O 1
ATOM 800 N N . ASN A 1 101 ? -7.355 -13.733 1.033 1.00 94.75 101 ASN A N 1
ATOM 8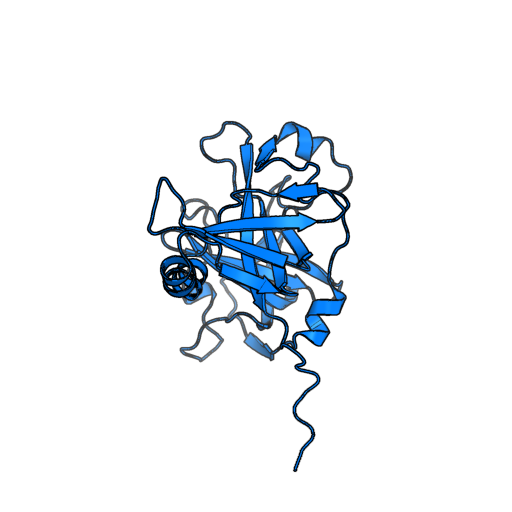01 C CA . ASN A 1 101 ? -8.765 -13.770 0.638 1.00 94.75 101 ASN A CA 1
ATOM 802 C C . ASN A 1 101 ? -9.242 -12.473 -0.041 1.00 94.75 101 ASN A C 1
ATOM 804 O O . ASN A 1 101 ? -10.315 -12.464 -0.640 1.00 94.75 101 ASN A O 1
ATOM 808 N N . TYR A 1 102 ? -8.460 -11.391 0.032 1.00 96.38 102 TYR A N 1
ATOM 809 C CA . TYR A 1 102 ? -8.808 -10.073 -0.514 1.00 96.38 102 TYR A CA 1
ATOM 810 C C . TYR A 1 102 ? -7.983 -9.698 -1.753 1.00 96.38 102 TYR A C 1
ATOM 812 O O . TYR A 1 102 ? -7.970 -8.539 -2.172 1.00 96.38 102 TYR A O 1
ATOM 820 N N . LEU A 1 103 ? -7.280 -10.668 -2.349 1.00 96.50 103 LEU A N 1
ATOM 821 C CA . LEU A 1 103 ? -6.567 -10.459 -3.604 1.00 96.50 103 LEU A CA 1
ATOM 822 C C . LEU A 1 103 ? -7.553 -10.122 -4.727 1.00 96.50 103 LEU A C 1
ATOM 824 O O . LEU A 1 103 ? -8.559 -10.796 -4.948 1.00 96.50 103 LEU A O 1
ATOM 828 N N . MET A 1 104 ? -7.235 -9.069 -5.464 1.00 96.19 104 MET A N 1
ATOM 829 C CA . MET A 1 104 ? -7.983 -8.617 -6.624 1.00 96.19 104 MET A CA 1
ATOM 830 C C . MET A 1 104 ? -7.361 -9.182 -7.900 1.00 96.19 104 MET A C 1
ATOM 832 O O . MET A 1 104 ? -6.143 -9.234 -8.046 1.00 96.19 104 MET A O 1
ATOM 836 N N . ASN A 1 105 ? -8.213 -9.538 -8.860 1.00 93.56 105 ASN A N 1
ATOM 837 C CA . ASN A 1 105 ? -7.797 -9.998 -10.182 1.00 93.56 105 ASN A CA 1
ATOM 838 C C . ASN A 1 105 ? -8.390 -9.102 -11.280 1.00 93.56 105 ASN A C 1
ATOM 840 O O . ASN A 1 105 ? -9.288 -9.506 -12.014 1.00 93.56 105 ASN A O 1
ATOM 844 N N . GLN A 1 106 ? -7.956 -7.841 -11.321 1.00 94.19 106 GLN A N 1
ATOM 845 C CA . GLN A 1 106 ? -8.303 -6.921 -12.412 1.00 94.19 106 GLN A CA 1
ATOM 846 C C . GLN A 1 106 ? -7.394 -7.188 -13.610 1.00 94.19 106 GLN A C 1
ATOM 848 O O . GLN A 1 106 ? -6.235 -7.515 -13.403 1.00 94.19 106 GLN A O 1
ATOM 853 N N . ASP A 1 107 ? -7.872 -7.042 -14.842 1.00 95.56 107 ASP A N 1
ATOM 854 C CA . ASP A 1 107 ? -7.032 -7.247 -16.034 1.00 95.56 107 ASP A CA 1
ATOM 855 C C . ASP A 1 107 ? -5.843 -6.267 -16.052 1.00 95.56 107 ASP A C 1
ATOM 857 O O . ASP A 1 107 ? -4.676 -6.658 -16.029 1.00 95.56 107 ASP A O 1
ATOM 861 N N . TYR A 1 108 ? -6.152 -4.976 -15.906 1.00 96.94 108 TYR A N 1
ATOM 862 C CA . TYR A 1 108 ? -5.173 -3.906 -15.745 1.00 96.94 108 TYR A CA 1
ATOM 863 C C . TYR A 1 108 ? -5.113 -3.393 -14.307 1.00 96.94 108 TYR A C 1
ATOM 865 O O . TYR A 1 108 ? -6.133 -3.249 -13.628 1.00 96.94 108 TYR A O 1
ATOM 873 N N . ILE A 1 109 ? -3.914 -3.010 -13.876 1.00 96.94 109 ILE A N 1
ATOM 874 C CA . ILE A 1 109 ? -3.683 -2.294 -12.623 1.00 96.94 109 ILE A CA 1
ATOM 875 C C . ILE A 1 109 ? -3.954 -0.818 -12.888 1.00 96.94 109 ILE A C 1
ATOM 877 O O . ILE A 1 109 ? -3.182 -0.157 -13.586 1.00 96.94 109 ILE A O 1
ATOM 881 N N . PHE A 1 110 ? -5.046 -0.306 -12.320 1.00 96.12 110 PHE A N 1
ATOM 882 C CA . PHE A 1 110 ? -5.515 1.063 -12.545 1.00 96.12 110 PHE A CA 1
ATOM 883 C C . PHE A 1 110 ? -5.725 1.364 -14.039 1.00 96.12 110 PHE A C 1
ATOM 885 O O . PHE A 1 110 ? -5.174 2.320 -14.581 1.00 96.12 110 PHE A O 1
ATOM 892 N N . TYR A 1 111 ? -6.549 0.527 -14.680 1.00 95.88 111 TYR A N 1
ATOM 893 C CA . TYR A 1 111 ? -7.204 0.747 -15.986 1.00 95.88 111 TYR A CA 1
ATOM 894 C C . TYR A 1 111 ? -6.335 0.628 -17.248 1.00 95.88 111 TYR A C 1
ATOM 896 O O . TYR A 1 111 ? -6.869 0.298 -18.302 1.00 95.88 111 TYR A O 1
ATOM 904 N N . ASN A 1 112 ? -5.017 0.796 -17.149 1.00 96.12 112 ASN A N 1
ATOM 905 C CA . ASN A 1 112 ? -4.087 0.613 -18.270 1.00 96.12 112 ASN A CA 1
ATOM 906 C C . ASN A 1 112 ? -2.775 -0.069 -17.825 1.00 96.12 112 ASN A C 1
ATOM 908 O O . ASN A 1 112 ? -2.626 -0.428 -16.658 1.00 96.12 112 ASN A O 1
ATOM 912 N N . ALA A 1 113 ? -1.807 -0.254 -18.729 1.00 95.75 113 ALA A N 1
ATOM 913 C CA . ALA A 1 113 ? -0.487 -0.832 -18.417 1.00 95.75 113 ALA A CA 1
ATOM 914 C C . ALA A 1 113 ? 0.624 0.221 -18.202 1.00 95.75 113 ALA A C 1
ATOM 916 O O . ALA A 1 113 ? 1.741 -0.115 -17.822 1.00 95.75 113 ALA A O 1
ATOM 917 N N . SER A 1 114 ? 0.327 1.507 -18.411 1.00 95.69 114 SER A N 1
ATOM 918 C CA . SER A 1 114 ? 1.288 2.607 -18.264 1.00 95.69 114 SER A CA 1
ATOM 919 C C . SER A 1 114 ? 1.713 2.820 -16.805 1.00 95.69 114 SER A C 1
ATOM 921 O O . SER A 1 114 ? 1.071 2.340 -15.874 1.00 95.69 114 SER A O 1
ATOM 923 N N . ASN A 1 115 ? 2.770 3.604 -16.573 1.00 94.88 115 ASN A N 1
ATOM 924 C CA . ASN A 1 115 ? 3.232 3.939 -15.214 1.00 94.88 115 ASN A CA 1
ATOM 925 C C . ASN A 1 115 ? 2.344 4.961 -14.489 1.00 94.88 115 ASN A C 1
ATOM 927 O O . ASN A 1 115 ? 2.545 5.228 -13.304 1.00 94.88 115 ASN A O 1
ATOM 931 N N . PHE A 1 116 ? 1.372 5.535 -15.189 1.00 95.31 116 PHE A N 1
ATOM 932 C CA . PHE A 1 116 ? 0.399 6.480 -14.669 1.00 95.31 116 PHE A CA 1
ATOM 933 C C . PHE A 1 116 ? -0.935 6.304 -15.398 1.00 95.31 116 PHE A C 1
ATOM 935 O O . PHE A 1 116 ? -1.015 5.629 -16.425 1.00 95.31 116 PHE A O 1
ATOM 942 N N . VAL A 1 117 ? -1.974 6.925 -14.859 1.00 95.44 117 VAL A N 1
ATOM 943 C CA . VAL A 1 117 ? -3.279 7.063 -15.501 1.00 95.44 117 VAL A CA 1
ATOM 944 C C . VAL A 1 117 ? -3.714 8.523 -15.450 1.00 95.44 117 VAL A C 1
ATOM 946 O O . VAL A 1 117 ? -3.454 9.214 -14.463 1.00 95.44 117 VAL A O 1
ATOM 949 N N . HIS A 1 118 ? -4.341 8.996 -16.523 1.00 94.44 118 HIS A N 1
ATOM 950 C CA . HIS A 1 118 ? -4.870 10.354 -16.582 1.00 94.44 118 HIS A CA 1
ATOM 951 C C . HIS A 1 118 ? -6.190 10.472 -15.816 1.00 94.44 118 HIS A C 1
ATOM 953 O O . HIS A 1 118 ? -6.998 9.540 -15.826 1.00 94.44 118 HIS A O 1
ATOM 959 N N . ILE A 1 119 ? -6.444 11.618 -15.182 1.00 92.44 119 ILE A N 1
ATOM 960 C CA . ILE A 1 119 ? -7.681 11.854 -14.425 1.00 92.44 119 ILE A CA 1
ATOM 961 C C . ILE A 1 119 ? -8.934 11.636 -15.285 1.00 92.44 119 ILE A C 1
ATOM 963 O O . ILE A 1 119 ? -9.875 10.985 -14.833 1.00 92.44 119 ILE A O 1
ATOM 967 N N . GLU A 1 120 ? -8.917 12.043 -16.556 1.00 92.81 120 GLU A N 1
ATOM 968 C CA . GLU A 1 120 ? -10.039 11.853 -17.482 1.00 92.81 120 GLU A CA 1
ATOM 969 C C . GLU A 1 120 ? -10.303 10.369 -17.774 1.00 92.81 120 GLU A C 1
ATOM 971 O O . GLU A 1 120 ? -11.432 9.975 -18.074 1.00 92.81 120 GLU A O 1
ATOM 976 N N . GLU A 1 121 ? -9.268 9.525 -17.712 1.00 94.81 121 GLU A N 1
ATOM 977 C CA . GLU A 1 121 ? -9.406 8.075 -17.856 1.00 94.81 121 GLU A CA 1
ATOM 978 C C . GLU A 1 121 ? -10.029 7.459 -16.603 1.00 94.81 121 GLU A C 1
ATOM 980 O O . GLU A 1 121 ? -10.903 6.604 -16.740 1.00 94.81 121 GLU A O 1
ATOM 985 N N . ILE A 1 122 ? -9.654 7.931 -15.405 1.00 94.31 122 ILE A N 1
ATOM 986 C CA . ILE A 1 122 ? -10.263 7.515 -14.130 1.00 94.31 122 ILE A CA 1
ATOM 987 C C . ILE A 1 122 ? -11.737 7.934 -14.080 1.00 94.31 122 ILE A C 1
ATOM 989 O O . ILE A 1 122 ? -12.598 7.169 -13.642 1.00 94.31 122 ILE A O 1
ATOM 993 N N . GLU A 1 123 ? -12.056 9.148 -14.527 1.00 92.56 123 GLU A N 1
ATOM 994 C CA . GLU A 1 123 ? -13.411 9.695 -14.462 1.00 92.56 123 GLU A CA 1
ATOM 995 C C . GLU A 1 123 ? -14.421 8.914 -15.301 1.00 92.56 123 GLU A C 1
ATOM 997 O O . GLU A 1 123 ? -15.574 8.787 -14.882 1.00 92.56 123 GLU A O 1
ATOM 1002 N N . LYS A 1 124 ? -13.974 8.331 -16.420 1.00 94.81 124 LYS A N 1
ATOM 1003 C CA . LYS A 1 124 ? -14.780 7.472 -17.304 1.00 94.81 124 LYS A CA 1
ATOM 1004 C C . LYS A 1 124 ? -15.088 6.095 -16.710 1.00 94.81 124 LYS A C 1
ATOM 1006 O O . LYS A 1 124 ? -15.934 5.382 -17.247 1.00 94.81 124 LYS A O 1
ATOM 1011 N N . GLN A 1 125 ? -14.417 5.700 -15.629 1.00 94.88 125 GLN A N 1
ATOM 1012 C CA . GLN A 1 125 ? -14.593 4.376 -15.037 1.00 94.88 125 GLN A CA 1
ATOM 1013 C C . GLN A 1 125 ? -15.875 4.316 -14.210 1.00 94.88 125 GLN A C 1
ATOM 1015 O O . GLN A 1 125 ? -16.094 5.130 -13.310 1.00 94.88 125 GLN A O 1
ATOM 1020 N N . LEU A 1 126 ? -16.689 3.287 -14.459 1.00 91.69 126 LEU A N 1
ATOM 1021 C CA . LEU A 1 126 ? -17.885 3.003 -13.657 1.00 91.69 126 LEU A CA 1
ATOM 1022 C C . LEU A 1 126 ? -17.522 2.631 -12.215 1.00 91.69 126 LEU A C 1
ATOM 1024 O O . LEU A 1 126 ? -18.192 3.044 -11.271 1.00 91.69 126 LEU A O 1
ATOM 1028 N N . LYS A 1 127 ? -16.448 1.852 -12.043 1.00 92.12 127 LYS A N 1
ATOM 1029 C CA . LYS A 1 127 ? -15.927 1.442 -10.739 1.00 92.12 127 LYS A CA 1
ATOM 1030 C C . LYS A 1 127 ? -14.529 2.012 -10.552 1.00 92.12 127 LYS A C 1
ATOM 1032 O O . LYS A 1 127 ? -13.549 1.438 -11.019 1.00 92.12 127 LYS A O 1
ATOM 1037 N N . LYS A 1 128 ? -14.465 3.139 -9.850 1.00 95.12 128 LYS A N 1
ATOM 1038 C CA . LYS A 1 128 ? -13.212 3.796 -9.481 1.00 95.12 128 LYS A CA 1
ATOM 1039 C C . LYS A 1 128 ? -12.592 3.098 -8.275 1.00 95.12 128 LYS A C 1
ATOM 1041 O O . LYS A 1 128 ? -13.299 2.685 -7.357 1.00 95.12 128 LYS A O 1
ATOM 1046 N N . TYR A 1 129 ? -11.279 2.980 -8.304 1.00 96.19 129 TYR A N 1
ATOM 1047 C CA . TYR A 1 129 ? -10.423 2.519 -7.229 1.00 96.19 129 TYR A CA 1
ATOM 1048 C C . TYR A 1 129 ? -9.015 3.108 -7.391 1.00 96.19 129 TYR A C 1
ATOM 1050 O O . TYR A 1 129 ? -8.557 3.382 -8.507 1.00 96.19 129 TYR A O 1
ATOM 1058 N N . SER A 1 130 ? -8.343 3.306 -6.261 1.00 95.75 130 SER A N 1
ATOM 1059 C CA . SER A 1 130 ? -6.977 3.829 -6.154 1.00 95.75 130 SER A CA 1
ATOM 1060 C C . SER A 1 130 ? -6.052 2.933 -5.337 1.00 95.75 130 SER A C 1
ATOM 1062 O O . SER A 1 130 ? -4.884 3.278 -5.158 1.00 95.75 130 SER A O 1
ATOM 1064 N N . LEU A 1 131 ? -6.573 1.808 -4.842 1.00 96.88 131 LEU A N 1
ATOM 1065 C CA . LEU A 1 131 ? -5.848 0.763 -4.130 1.00 96.88 131 LEU A CA 1
ATOM 1066 C C . LEU A 1 131 ? -6.156 -0.595 -4.751 1.00 96.88 131 LEU A C 1
ATOM 1068 O O . LEU A 1 131 ? -7.293 -0.872 -5.130 1.00 96.88 131 LEU A O 1
ATOM 1072 N N . ILE A 1 132 ? -5.139 -1.442 -4.847 1.00 97.56 132 ILE A N 1
ATOM 1073 C CA . ILE A 1 132 ? -5.288 -2.824 -5.298 1.00 97.56 132 ILE A CA 1
ATOM 1074 C C . ILE A 1 132 ? -4.235 -3.697 -4.623 1.00 97.56 132 ILE A C 1
ATOM 1076 O O . ILE A 1 132 ? -3.086 -3.283 -4.470 1.00 97.56 132 ILE A O 1
ATOM 1080 N N . MET A 1 133 ? -4.624 -4.911 -4.241 1.00 97.75 133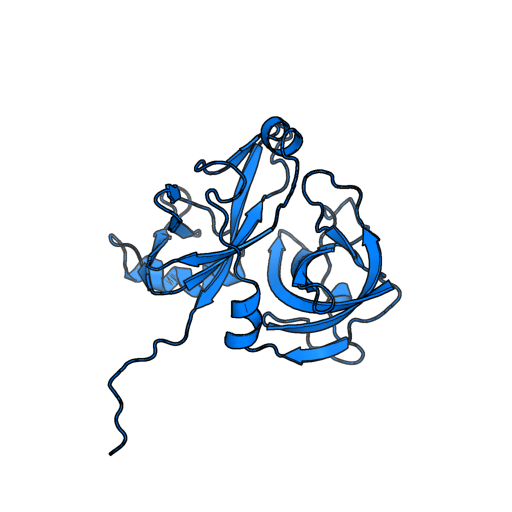 MET A N 1
ATOM 1081 C CA . MET A 1 133 ? -3.709 -5.941 -3.759 1.00 97.75 133 MET A CA 1
ATOM 1082 C C . MET A 1 133 ? -3.805 -7.163 -4.660 1.00 97.75 133 MET A C 1
ATOM 1084 O O . MET A 1 133 ? -4.907 -7.631 -4.934 1.00 97.75 133 MET A O 1
ATOM 1088 N N . PHE A 1 134 ? -2.676 -7.675 -5.130 1.00 97.56 134 PHE A N 1
ATOM 1089 C CA . PHE A 1 134 ? -2.633 -8.804 -6.059 1.00 97.56 134 PHE A CA 1
ATOM 1090 C C . PHE A 1 134 ? -1.309 -9.557 -5.921 1.00 97.56 134 PHE A C 1
ATOM 1092 O O . PHE A 1 134 ? -0.354 -9.063 -5.320 1.00 97.56 134 PHE A O 1
ATOM 1099 N N . LYS A 1 135 ? -1.259 -10.772 -6.466 1.00 96.31 135 LYS A N 1
ATOM 1100 C CA . LYS A 1 135 ? -0.070 -11.623 -6.430 1.00 96.31 135 LYS A CA 1
ATOM 1101 C C . LYS A 1 135 ? 0.690 -11.537 -7.746 1.00 96.31 135 LYS A C 1
ATOM 1103 O O . LYS A 1 135 ? 0.083 -11.568 -8.813 1.00 96.31 135 LYS A O 1
ATOM 1108 N N . VAL A 1 136 ? 2.015 -11.506 -7.657 1.00 96.25 136 VAL A N 1
ATOM 1109 C CA . VAL A 1 136 ? 2.919 -11.638 -8.803 1.00 96.25 136 VAL A CA 1
ATOM 1110 C C . VAL A 1 136 ? 3.825 -12.847 -8.614 1.00 96.25 136 VAL A C 1
ATOM 1112 O O . VAL A 1 136 ? 4.352 -13.087 -7.527 1.00 96.25 136 VAL A O 1
ATOM 1115 N N . CYS A 1 137 ? 4.014 -13.618 -9.684 1.00 94.81 137 CYS A N 1
ATOM 1116 C CA . CYS A 1 137 ? 4.891 -14.788 -9.653 1.00 94.81 137 CYS A CA 1
ATOM 1117 C C . CYS A 1 137 ? 6.360 -14.383 -9.491 1.00 94.81 137 CYS A C 1
ATOM 1119 O O . CYS A 1 137 ? 7.086 -15.013 -8.732 1.00 94.81 137 CYS A O 1
ATOM 1121 N N . GLU A 1 138 ? 6.778 -13.324 -10.185 1.00 96.69 138 GLU A N 1
ATOM 1122 C CA . GLU A 1 138 ? 8.152 -12.830 -10.195 1.00 96.69 138 GLU A CA 1
ATOM 1123 C C . GLU A 1 138 ? 8.145 -11.299 -10.111 1.00 96.69 138 GLU A C 1
ATOM 1125 O O . GLU A 1 138 ? 7.651 -10.611 -11.008 1.00 96.69 138 GLU A O 1
ATOM 1130 N N . LEU A 1 139 ? 8.704 -10.770 -9.024 1.00 97.88 139 LEU A N 1
ATOM 1131 C CA . LEU A 1 139 ? 8.918 -9.347 -8.796 1.00 97.88 139 LEU A CA 1
ATOM 1132 C C . LEU A 1 139 ? 10.410 -9.037 -8.913 1.00 97.88 139 LEU A C 1
ATOM 1134 O O . LEU A 1 139 ? 11.226 -9.547 -8.143 1.00 97.88 139 LEU A O 1
ATOM 1138 N N . LYS A 1 140 ? 10.766 -8.167 -9.857 1.00 98.25 140 LYS A N 1
ATOM 1139 C CA . LYS A 1 140 ? 12.145 -7.725 -10.094 1.00 98.25 140 LYS A CA 1
ATOM 1140 C C . LYS A 1 140 ? 12.350 -6.345 -9.512 1.00 98.25 140 LYS A C 1
ATOM 1142 O O . LYS A 1 140 ? 11.725 -5.387 -9.961 1.00 98.25 140 LYS A O 1
ATOM 1147 N N . LEU A 1 141 ? 13.259 -6.240 -8.554 1.00 97.62 141 LEU A N 1
ATOM 1148 C CA . LEU A 1 141 ? 13.653 -4.975 -7.957 1.00 97.62 141 LEU A CA 1
ATOM 1149 C C . LEU A 1 141 ? 14.983 -4.502 -8.548 1.00 97.62 141 LEU A C 1
ATOM 1151 O O . LEU A 1 141 ? 15.956 -5.257 -8.613 1.00 97.62 141 LEU A O 1
ATOM 1155 N N . TRP A 1 142 ? 15.016 -3.237 -8.954 1.00 96.75 142 TRP A N 1
ATOM 1156 C CA . TRP A 1 142 ? 16.155 -2.581 -9.593 1.00 96.75 142 TRP A CA 1
ATOM 1157 C C . TRP A 1 142 ? 16.530 -1.305 -8.852 1.00 96.75 142 TRP A C 1
ATOM 1159 O O . TRP A 1 142 ? 15.645 -0.588 -8.387 1.00 96.75 142 TRP A O 1
ATOM 1169 N N . ILE A 1 143 ? 17.821 -0.966 -8.812 1.00 94.94 143 ILE A N 1
ATOM 1170 C CA . ILE A 1 143 ? 18.238 0.397 -8.464 1.00 94.94 143 ILE A CA 1
ATOM 1171 C C . ILE A 1 143 ? 17.699 1.353 -9.536 1.00 94.94 143 ILE A C 1
ATOM 1173 O O . ILE A 1 143 ? 17.828 1.093 -10.736 1.00 94.94 143 ILE A O 1
ATOM 1177 N N . ASP A 1 144 ? 17.110 2.471 -9.113 1.00 91.38 144 ASP A N 1
ATOM 1178 C CA . ASP A 1 144 ? 16.749 3.547 -10.034 1.00 91.38 144 ASP A CA 1
ATOM 1179 C C . ASP A 1 144 ? 18.030 4.145 -10.637 1.00 91.38 144 ASP A C 1
ATOM 1181 O O . ASP A 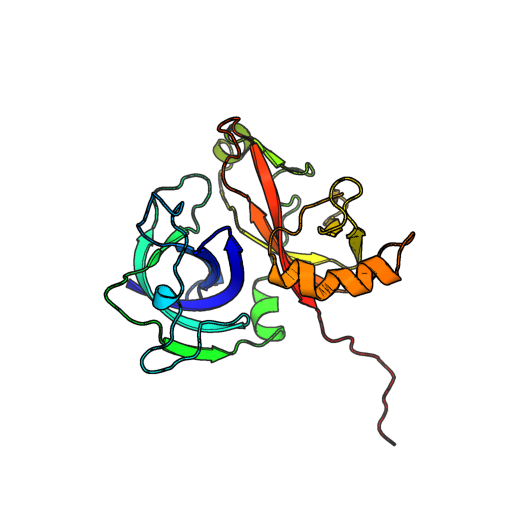1 144 ? 18.878 4.702 -9.935 1.00 91.38 144 ASP A O 1
ATOM 1185 N N . ARG A 1 145 ? 18.152 4.042 -11.965 1.00 85.62 145 ARG A N 1
ATOM 1186 C CA . ARG A 1 145 ? 19.320 4.503 -12.731 1.00 85.62 145 ARG A CA 1
ATOM 1187 C C . ARG A 1 145 ? 19.621 5.987 -12.538 1.00 85.62 145 ARG A C 1
ATOM 1189 O O . ARG A 1 145 ? 20.783 6.377 -12.596 1.00 85.62 145 ARG A O 1
ATOM 1196 N N . PHE A 1 146 ? 18.595 6.807 -12.331 1.00 87.81 146 PHE A N 1
ATOM 1197 C CA . PHE A 1 146 ? 18.740 8.254 -12.174 1.00 87.81 146 PHE A CA 1
ATOM 1198 C C . PHE A 1 146 ? 18.842 8.673 -10.708 1.00 87.81 146 PHE A C 1
ATOM 1200 O O . PHE A 1 146 ? 19.349 9.754 -10.407 1.00 87.81 146 PHE A O 1
ATOM 1207 N N . LYS A 1 147 ? 18.349 7.838 -9.786 1.00 89.19 147 LYS A N 1
ATOM 1208 C CA . LYS A 1 147 ? 18.340 8.111 -8.345 1.00 89.19 147 LYS A CA 1
ATOM 1209 C C . LYS A 1 147 ? 18.782 6.870 -7.566 1.00 89.19 147 LYS A C 1
ATOM 1211 O O . LYS A 1 147 ? 17.931 6.193 -7.002 1.00 89.19 147 LYS A O 1
ATOM 1216 N N . PRO A 1 148 ? 20.095 6.608 -7.436 1.00 87.50 148 PRO A N 1
ATOM 1217 C CA . PRO A 1 148 ? 20.604 5.348 -6.887 1.00 87.50 148 PRO A CA 1
ATOM 1218 C C . PRO A 1 148 ? 20.167 5.008 -5.455 1.00 87.50 148 PRO A C 1
ATOM 1220 O O . PRO A 1 148 ? 20.276 3.862 -5.043 1.00 87.50 148 PRO A O 1
ATOM 1223 N N . HIS A 1 149 ? 19.668 5.983 -4.692 1.00 87.81 149 HIS A N 1
ATOM 1224 C CA . HIS A 1 149 ? 19.071 5.792 -3.364 1.00 87.81 149 HIS A CA 1
ATOM 1225 C C . HIS A 1 149 ? 17.625 5.260 -3.407 1.00 87.81 149 HIS A C 1
ATOM 1227 O O . HIS A 1 149 ? 17.011 5.066 -2.363 1.00 87.81 149 HIS A O 1
ATOM 1233 N N . ARG A 1 150 ? 17.050 5.073 -4.599 1.00 91.12 150 ARG A N 1
ATOM 1234 C CA . ARG A 1 150 ? 15.695 4.559 -4.817 1.00 91.12 150 ARG A CA 1
ATOM 1235 C C . ARG A 1 150 ? 15.745 3.221 -5.527 1.00 91.12 150 ARG A C 1
ATOM 1237 O O . ARG A 1 150 ? 16.699 2.908 -6.241 1.00 91.12 150 ARG A O 1
ATOM 1244 N N . ILE A 1 151 ? 14.662 2.476 -5.372 1.00 94.62 151 ILE A N 1
ATOM 1245 C CA . ILE A 1 151 ? 14.430 1.233 -6.092 1.00 94.62 151 ILE A CA 1
ATOM 1246 C C . ILE A 1 151 ? 13.141 1.318 -6.913 1.00 94.62 151 ILE A C 1
ATOM 1248 O O . ILE A 1 151 ? 12.220 2.077 -6.601 1.00 94.62 151 ILE A O 1
ATOM 1252 N N . THR A 1 152 ? 13.096 0.538 -7.985 1.00 96.31 152 THR A N 1
ATOM 1253 C CA . THR A 1 152 ? 11.932 0.386 -8.861 1.00 96.31 152 THR A CA 1
ATOM 1254 C C . THR A 1 152 ? 11.584 -1.085 -9.026 1.00 96.31 152 THR A C 1
ATOM 1256 O O . THR A 1 152 ? 12.443 -1.952 -8.865 1.00 96.31 152 THR A O 1
ATOM 1259 N N . ALA A 1 153 ? 10.320 -1.354 -9.326 1.00 97.44 153 ALA A N 1
ATOM 1260 C CA . ALA A 1 153 ? 9.769 -2.683 -9.503 1.00 97.44 153 ALA A CA 1
ATOM 1261 C C . ALA A 1 153 ? 9.372 -2.922 -10.963 1.00 97.44 153 ALA A C 1
ATOM 1263 O O . ALA A 1 153 ? 8.718 -2.078 -11.583 1.00 97.44 153 ALA A O 1
ATOM 1264 N N . ASN A 1 154 ? 9.718 -4.107 -11.465 1.00 98.06 154 ASN A N 1
ATOM 1265 C CA . ASN A 1 154 ? 9.198 -4.650 -12.710 1.00 98.06 154 ASN A CA 1
ATOM 1266 C C . ASN A 1 154 ? 8.516 -5.990 -12.427 1.00 98.06 154 ASN A C 1
ATOM 1268 O O . ASN A 1 154 ? 9.064 -6.822 -11.699 1.00 98.06 154 ASN A O 1
ATOM 1272 N N . PHE A 1 155 ? 7.344 -6.211 -13.009 1.00 98.12 155 PHE A N 1
ATOM 1273 C CA . PHE A 1 155 ? 6.582 -7.449 -12.851 1.00 98.12 155 PHE A CA 1
ATOM 1274 C C . PHE A 1 155 ? 5.567 -7.602 -13.990 1.00 98.12 155 PHE A C 1
ATOM 1276 O O . PHE A 1 155 ? 5.268 -6.650 -14.714 1.00 98.12 155 PHE A O 1
ATOM 1283 N N . PHE A 1 156 ? 5.023 -8.810 -14.127 1.00 97.94 156 PHE A N 1
ATOM 1284 C CA . PHE A 1 156 ? 3.903 -9.094 -15.020 1.00 97.94 156 PHE A CA 1
ATOM 1285 C C . PHE A 1 156 ? 2.627 -9.316 -14.216 1.00 97.94 156 PHE A C 1
ATOM 1287 O 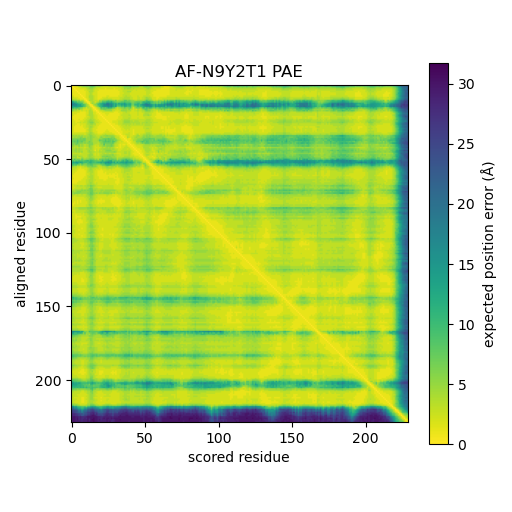O . PHE A 1 156 ? 2.655 -9.952 -13.161 1.00 97.94 156 PHE A O 1
ATOM 1294 N N . HIS A 1 157 ? 1.510 -8.833 -14.749 1.00 97.12 157 HIS A N 1
ATOM 1295 C CA . HIS A 1 157 ? 0.177 -9.083 -14.212 1.00 97.12 157 HIS A CA 1
ATOM 1296 C C . HIS A 1 157 ? -0.796 -9.295 -15.369 1.00 97.12 157 HIS A C 1
ATOM 1298 O O . HIS A 1 157 ? -0.879 -8.446 -16.253 1.00 97.12 157 HIS A O 1
ATOM 1304 N N . ASN A 1 158 ? -1.472 -10.448 -15.402 1.00 95.62 158 ASN A N 1
ATOM 1305 C CA . ASN A 1 158 ? -2.409 -10.837 -16.468 1.00 95.62 158 ASN A CA 1
ATOM 1306 C C . ASN A 1 158 ? -1.876 -10.637 -17.905 1.00 95.62 158 ASN A C 1
ATOM 1308 O O . ASN A 1 158 ? -2.605 -10.279 -18.817 1.00 95.62 158 ASN A O 1
ATOM 1312 N N . GLY A 1 159 ? -0.579 -10.884 -18.123 1.00 96.19 159 GLY A N 1
ATOM 1313 C CA . GLY A 1 159 ? 0.067 -10.730 -19.434 1.00 9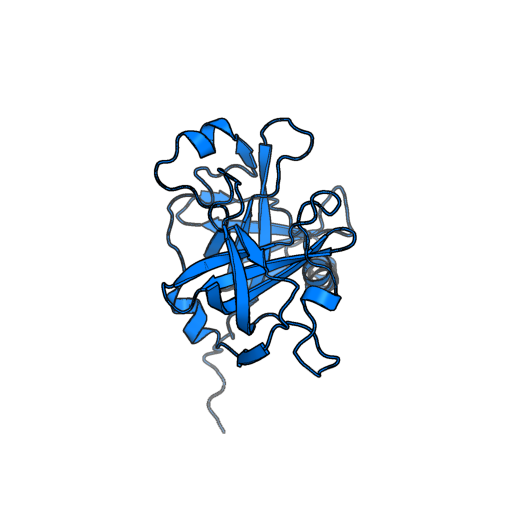6.19 159 GLY A CA 1
ATOM 1314 C C . GLY A 1 159 ? 0.527 -9.305 -19.766 1.00 96.19 159 GLY A C 1
ATOM 1315 O O . GLY A 1 159 ? 1.220 -9.113 -20.763 1.00 96.19 159 GLY A O 1
ATOM 1316 N N . HIS A 1 160 ? 0.225 -8.323 -18.916 1.00 97.88 160 HIS A N 1
ATOM 1317 C CA . HIS A 1 160 ? 0.719 -6.955 -19.038 1.00 97.88 160 HIS A CA 1
ATOM 1318 C C . HIS A 1 160 ? 2.022 -6.764 -18.265 1.00 97.88 160 HIS A C 1
ATOM 1320 O O . HIS A 1 160 ? 2.144 -7.181 -17.110 1.00 97.88 160 HIS A O 1
ATOM 1326 N N . GLU A 1 161 ? 2.993 -6.115 -18.902 1.00 97.88 161 GLU A N 1
ATOM 1327 C CA . GLU A 1 161 ? 4.255 -5.734 -18.275 1.00 97.88 161 GLU A CA 1
ATOM 1328 C C . GLU A 1 161 ? 4.120 -4.374 -17.583 1.00 97.88 161 GLU A C 1
ATOM 1330 O O . GLU A 1 161 ? 3.673 -3.401 -18.190 1.00 97.88 161 GLU A O 1
ATOM 1335 N N . TYR A 1 162 ? 4.573 -4.300 -16.334 1.00 98.19 162 TYR A N 1
ATOM 1336 C CA . TYR A 1 162 ? 4.714 -3.057 -15.582 1.00 98.19 162 TYR A CA 1
ATOM 1337 C C . TYR A 1 162 ? 6.192 -2.867 -15.273 1.00 98.19 162 TYR A C 1
ATOM 1339 O O . TYR A 1 162 ? 6.808 -3.722 -14.637 1.00 98.19 162 TYR A O 1
ATOM 1347 N N . SER A 1 163 ? 6.766 -1.756 -15.735 1.00 96.69 163 SER A N 1
ATOM 1348 C CA . SER A 1 163 ? 8.215 -1.554 -15.747 1.00 96.69 163 SER A CA 1
ATOM 1349 C C . SER A 1 163 ? 8.613 -0.213 -15.135 1.00 96.69 163 SER A C 1
ATOM 1351 O O . SER A 1 163 ? 8.065 0.839 -15.466 1.00 96.69 163 SER A O 1
ATOM 1353 N N . PHE A 1 164 ? 9.618 -0.248 -14.260 1.00 95.38 164 PHE A N 1
ATOM 1354 C CA . PHE A 1 164 ? 10.134 0.895 -13.506 1.00 95.38 164 PHE A CA 1
ATOM 1355 C C . PHE A 1 164 ? 9.087 1.565 -12.599 1.00 95.38 164 PHE A C 1
ATOM 1357 O O . PHE A 1 164 ? 9.118 2.782 -12.386 1.00 95.38 164 PHE A O 1
ATOM 1364 N N . ILE A 1 165 ? 8.166 0.773 -12.040 1.00 96.50 165 ILE A N 1
ATOM 1365 C CA . ILE A 1 165 ? 7.183 1.259 -11.068 1.00 96.50 165 ILE A CA 1
ATOM 1366 C C . ILE A 1 165 ? 7.920 1.699 -9.805 1.00 96.50 165 ILE A C 1
ATOM 1368 O O . ILE A 1 165 ? 8.771 0.983 -9.278 1.00 96.50 165 ILE A O 1
ATOM 1372 N N . LYS A 1 166 ? 7.610 2.896 -9.308 1.00 92.88 166 LYS A N 1
ATOM 1373 C CA . LYS A 1 166 ? 8.307 3.462 -8.151 1.00 92.88 166 LYS A CA 1
ATOM 1374 C C . LYS A 1 166 ? 7.867 2.777 -6.861 1.00 92.88 166 LYS A C 1
ATOM 1376 O O . LYS A 1 166 ? 6.675 2.569 -6.636 1.00 92.88 166 LYS A O 1
ATOM 1381 N N . ILE A 1 167 ? 8.840 2.526 -5.993 1.00 91.19 167 ILE A N 1
ATOM 1382 C CA . ILE A 1 167 ? 8.625 2.214 -4.581 1.00 91.19 167 ILE A CA 1
ATOM 1383 C C . ILE A 1 167 ? 8.864 3.525 -3.830 1.00 91.19 167 ILE A C 1
ATOM 1385 O O . ILE A 1 167 ? 9.982 4.038 -3.818 1.00 91.19 167 ILE A O 1
ATOM 1389 N N . THR A 1 168 ? 7.799 4.149 -3.326 1.00 74.31 168 THR A N 1
ATOM 1390 C CA . THR A 1 168 ? 7.893 5.490 -2.711 1.00 74.31 168 THR A CA 1
ATOM 1391 C C . THR A 1 168 ? 8.022 5.456 -1.200 1.00 74.31 168 THR A C 1
ATOM 1393 O O . THR A 1 168 ? 8.400 6.462 -0.613 1.00 74.31 168 THR A O 1
ATOM 1396 N N . ASP A 1 169 ? 7.709 4.323 -0.586 1.00 78.38 169 ASP A N 1
ATOM 1397 C CA . ASP A 1 169 ? 7.856 4.128 0.846 1.00 78.38 169 ASP A CA 1
ATOM 1398 C C . ASP A 1 169 ? 9.347 4.075 1.221 1.00 78.38 169 ASP A C 1
ATOM 1400 O O . ASP A 1 169 ? 10.122 3.289 0.656 1.00 78.38 169 ASP A O 1
ATOM 1404 N N . HIS A 1 170 ? 9.760 4.954 2.138 1.00 80.06 170 HIS A N 1
ATOM 1405 C CA . HIS A 1 170 ? 11.153 5.058 2.564 1.00 80.06 170 HIS A CA 1
ATOM 1406 C C . HIS A 1 170 ? 11.621 3.795 3.292 1.00 80.06 170 HIS A C 1
ATOM 1408 O O . HIS A 1 170 ? 12.678 3.259 2.958 1.00 80.06 170 HIS A O 1
ATOM 1414 N N . SER A 1 171 ? 10.814 3.287 4.225 1.00 84.50 171 SER A N 1
ATOM 1415 C CA . SER A 1 171 ? 11.118 2.085 5.008 1.00 84.50 171 SER A CA 1
ATOM 1416 C C . SER A 1 171 ? 11.235 0.843 4.116 1.00 84.50 171 SER A C 1
ATOM 1418 O O . SER A 1 171 ? 12.182 0.061 4.223 1.00 84.50 171 SER A O 1
ATOM 1420 N N . LEU A 1 172 ? 10.341 0.713 3.135 1.00 88.19 172 LEU A N 1
ATOM 1421 C CA . LEU A 1 172 ? 10.326 -0.370 2.162 1.00 88.19 172 LEU A CA 1
ATOM 1422 C C . LEU A 1 172 ? 11.519 -0.279 1.212 1.00 88.19 172 LEU A C 1
ATOM 1424 O O . LEU A 1 172 ? 12.138 -1.293 0.887 1.00 88.19 172 LEU A O 1
ATOM 1428 N N . THR A 1 173 ? 11.870 0.938 0.790 1.00 89.00 173 THR A N 1
ATOM 1429 C CA . THR A 1 173 ? 13.083 1.178 0.004 1.00 89.00 173 THR A CA 1
ATOM 1430 C C . THR A 1 173 ? 14.307 0.727 0.789 1.00 89.00 173 THR A C 1
ATOM 1432 O O . THR A 1 173 ? 15.072 -0.084 0.273 1.00 89.00 173 THR A O 1
ATOM 1435 N N . GLN A 1 174 ? 14.464 1.174 2.039 1.00 89.00 174 GLN A N 1
ATOM 1436 C CA . GLN A 1 174 ? 15.580 0.779 2.903 1.00 89.00 174 GLN A CA 1
ATOM 1437 C C . GLN A 1 174 ? 15.659 -0.743 3.089 1.00 89.00 174 GLN A C 1
ATOM 1439 O O . GLN A 1 174 ? 16.739 -1.314 2.933 1.00 89.00 174 GLN A O 1
ATOM 1444 N N . LYS A 1 175 ? 14.519 -1.413 3.326 1.00 92.06 175 LYS A N 1
ATOM 1445 C CA . LYS A 1 175 ? 14.432 -2.873 3.518 1.00 92.06 175 LYS A CA 1
ATOM 1446 C C . LYS A 1 175 ? 15.092 -3.668 2.384 1.00 92.06 175 LYS A C 1
ATOM 1448 O O . LYS A 1 175 ? 15.720 -4.700 2.636 1.00 92.06 175 LYS A O 1
ATOM 1453 N N . TYR A 1 176 ? 14.934 -3.225 1.135 1.00 94.62 176 TYR A N 1
ATOM 1454 C CA . TYR A 1 176 ? 15.439 -3.956 -0.033 1.00 94.62 176 TYR A CA 1
ATOM 1455 C C . TYR A 1 176 ? 16.686 -3.341 -0.668 1.00 94.62 176 TYR A C 1
ATOM 1457 O O . TYR A 1 176 ? 17.378 -4.050 -1.399 1.00 94.62 176 TYR A O 1
ATOM 1465 N N . HIS A 1 177 ? 17.001 -2.070 -0.398 1.00 94.69 177 HIS A N 1
ATOM 1466 C CA . HIS A 1 177 ? 18.037 -1.315 -1.111 1.00 94.69 177 HIS A CA 1
ATOM 1467 C C . HIS A 1 177 ? 19.380 -2.045 -1.161 1.00 94.69 177 HIS A C 1
ATOM 1469 O O . HIS A 1 177 ? 19.899 -2.287 -2.250 1.00 94.69 177 HIS A O 1
ATOM 1475 N N . GLU A 1 178 ? 19.895 -2.502 -0.016 1.00 94.25 178 GLU A N 1
ATOM 1476 C CA . GLU A 1 178 ? 21.180 -3.209 0.027 1.00 94.25 178 GLU A CA 1
ATOM 1477 C C . GLU A 1 178 ? 21.172 -4.524 -0.763 1.00 94.25 178 GLU A C 1
ATOM 1479 O O . GLU A 1 178 ? 22.157 -4.860 -1.423 1.00 94.25 178 GLU A O 1
ATOM 1484 N N . LYS A 1 179 ? 20.071 -5.286 -0.706 1.00 95.12 179 LYS A N 1
ATOM 1485 C CA . LYS A 1 179 ? 19.930 -6.560 -1.435 1.00 95.12 179 LYS A CA 1
ATOM 1486 C C . LYS A 1 179 ? 19.911 -6.319 -2.944 1.00 95.12 179 LYS A C 1
ATOM 1488 O O . LYS A 1 179 ? 20.561 -7.044 -3.700 1.00 95.12 179 LYS A O 1
ATOM 1493 N N . VAL A 1 180 ? 19.208 -5.271 -3.372 1.00 96.00 180 VAL A N 1
ATOM 1494 C CA . VAL A 1 180 ? 19.155 -4.830 -4.770 1.00 96.00 180 VAL A CA 1
ATOM 1495 C C . VAL A 1 180 ? 20.532 -4.352 -5.231 1.00 96.00 180 VAL A C 1
ATOM 1497 O O . VAL A 1 180 ? 21.000 -4.770 -6.288 1.00 96.00 180 VAL A O 1
ATOM 1500 N N . LEU A 1 181 ? 21.223 -3.552 -4.415 1.00 94.06 181 LEU A N 1
ATOM 1501 C CA . LEU A 1 181 ? 22.565 -3.056 -4.717 1.00 94.06 181 LEU A CA 1
ATOM 1502 C C . LEU A 1 181 ? 23.568 -4.205 -4.900 1.00 94.06 181 LEU A C 1
ATOM 1504 O O . LEU A 1 181 ? 24.306 -4.213 -5.883 1.00 94.06 181 LEU A O 1
ATOM 1508 N N . LYS A 1 182 ? 23.544 -5.205 -4.008 1.00 95.25 182 LYS A N 1
ATOM 1509 C CA . LYS A 1 182 ? 24.391 -6.413 -4.085 1.00 95.25 182 LYS A CA 1
ATOM 1510 C C . LYS A 1 182 ? 24.080 -7.300 -5.297 1.00 95.25 182 LYS A C 1
ATOM 1512 O O . LYS A 1 182 ? 24.949 -8.048 -5.729 1.00 95.25 182 LYS A O 1
ATOM 1517 N N . SER A 1 183 ? 22.862 -7.224 -5.835 1.00 93.31 183 SER A N 1
ATOM 1518 C CA . SER A 1 183 ? 22.440 -8.007 -7.007 1.00 93.31 183 SER A CA 1
ATOM 1519 C C . SER A 1 183 ? 22.835 -7.354 -8.339 1.00 93.31 183 SER A C 1
ATOM 1521 O O . SER A 1 183 ? 22.850 -8.025 -9.372 1.00 93.31 183 SER A O 1
ATOM 1523 N N . SER A 1 184 ? 23.187 -6.063 -8.328 1.00 88.62 184 SER A N 1
ATOM 1524 C CA . SER A 1 184 ? 23.583 -5.300 -9.517 1.00 88.62 184 SER A CA 1
ATOM 1525 C C . SER A 1 184 ? 24.762 -5.961 -10.260 1.00 88.62 184 SER A C 1
ATOM 1527 O O . SER A 1 184 ? 25.713 -6.401 -9.612 1.00 88.62 184 SER A O 1
ATOM 1529 N N . PRO A 1 185 ? 24.746 -6.055 -11.609 1.00 91.38 185 PRO A N 1
ATOM 1530 C CA . PRO A 1 185 ? 23.832 -5.397 -12.554 1.00 91.38 185 PRO A CA 1
ATOM 1531 C C . PRO A 1 185 ? 22.532 -6.170 -12.844 1.00 91.38 185 PRO A C 1
ATOM 1533 O O . PRO A 1 185 ? 21.810 -5.819 -13.776 1.00 91.38 185 PRO A O 1
ATOM 1536 N N . ARG A 1 186 ? 22.235 -7.242 -12.101 1.00 95.56 186 ARG A N 1
ATOM 1537 C CA . ARG A 1 186 ? 20.995 -8.024 -12.226 1.00 95.56 186 ARG A CA 1
ATOM 1538 C C . ARG A 1 186 ? 19.931 -7.506 -11.244 1.00 95.56 186 ARG A C 1
ATOM 1540 O O . ARG A 1 186 ? 20.283 -6.864 -10.253 1.00 95.56 186 ARG A O 1
ATOM 1547 N N . PRO A 1 187 ? 18.635 -7.771 -11.487 1.00 96.38 187 PRO A N 1
ATOM 1548 C CA . PRO A 1 187 ? 17.620 -7.443 -10.499 1.00 96.38 187 PRO A CA 1
ATOM 1549 C C . PRO A 1 187 ? 17.744 -8.365 -9.290 1.00 96.38 187 PRO A C 1
ATOM 1551 O O . PRO A 1 187 ? 18.106 -9.536 -9.423 1.00 96.38 187 PRO A O 1
ATOM 1554 N N . PHE A 1 188 ? 17.353 -7.858 -8.127 1.00 97.19 188 PHE A N 1
ATOM 1555 C CA . PHE A 1 188 ? 16.989 -8.729 -7.016 1.00 97.19 188 PHE A CA 1
ATOM 1556 C C . PHE A 1 188 ? 15.582 -9.277 -7.275 1.00 97.19 188 PHE A C 1
ATOM 1558 O O . PHE A 1 188 ? 14.667 -8.508 -7.575 1.00 97.19 188 PHE A O 1
ATOM 1565 N N . ILE A 1 189 ? 15.419 -10.598 -7.207 1.00 96.62 189 ILE A N 1
ATOM 1566 C CA . ILE A 1 189 ? 14.170 -11.276 -7.565 1.00 96.62 189 ILE A CA 1
ATOM 1567 C C . ILE A 1 189 ? 13.477 -11.774 -6.299 1.00 96.62 189 ILE A C 1
ATOM 1569 O O . ILE A 1 189 ? 14.072 -12.495 -5.500 1.00 96.62 189 ILE A O 1
ATOM 1573 N N . LEU A 1 190 ? 12.205 -11.410 -6.156 1.00 95.50 190 LEU A N 1
ATOM 1574 C CA . LEU A 1 190 ? 11.284 -11.976 -5.180 1.00 95.50 190 LEU A CA 1
ATOM 1575 C C . LEU A 1 190 ? 10.246 -12.813 -5.927 1.00 95.50 190 LEU A C 1
ATOM 1577 O O . LEU A 1 190 ? 9.553 -12.305 -6.808 1.00 95.50 190 LEU A O 1
ATOM 1581 N N . ASN A 1 191 ? 10.139 -14.089 -5.571 1.00 94.81 191 ASN A N 1
ATOM 1582 C CA . ASN A 1 191 ? 9.128 -14.975 -6.137 1.00 94.81 191 ASN A CA 1
ATOM 1583 C C . ASN A 1 191 ? 7.877 -14.970 -5.259 1.00 94.81 191 ASN A C 1
ATOM 1585 O O . ASN A 1 191 ? 7.989 -14.900 -4.038 1.00 94.81 191 ASN A O 1
ATOM 1589 N N . ASN A 1 192 ? 6.702 -15.087 -5.880 1.00 93.19 192 ASN A N 1
ATOM 1590 C CA . ASN A 1 192 ? 5.405 -15.184 -5.200 1.00 93.19 192 ASN A CA 1
ATOM 1591 C C . ASN A 1 192 ? 5.162 -14.052 -4.186 1.00 93.19 192 ASN A C 1
ATOM 1593 O O . ASN A 1 192 ? 4.820 -14.291 -3.031 1.00 93.19 192 ASN A O 1
ATOM 1597 N N . ALA A 1 193 ? 5.338 -12.806 -4.617 1.00 95.00 193 ALA A N 1
ATOM 1598 C CA . ALA A 1 193 ? 5.085 -11.647 -3.769 1.00 95.00 193 ALA A CA 1
ATOM 1599 C C . ALA A 1 193 ? 3.628 -11.182 -3.891 1.00 95.00 193 ALA A C 1
ATOM 1601 O O . ALA A 1 193 ? 3.054 -11.176 -4.984 1.00 95.00 193 ALA A O 1
ATOM 1602 N N . ILE A 1 194 ? 3.049 -10.730 -2.780 1.00 96.62 194 ILE A N 1
ATOM 1603 C CA . ILE A 1 194 ? 1.813 -9.949 -2.789 1.00 96.62 194 ILE A CA 1
ATOM 1604 C C . ILE A 1 194 ? 2.203 -8.472 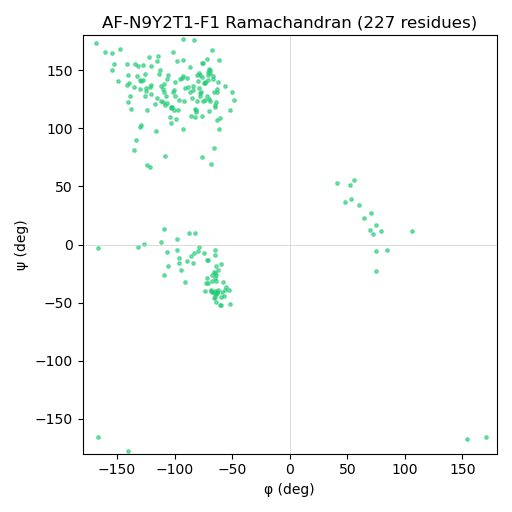-2.836 1.00 96.62 194 ILE A C 1
ATOM 1606 O O . ILE A 1 194 ? 2.943 -7.976 -1.984 1.00 96.62 194 ILE A O 1
ATOM 1610 N N . LEU A 1 195 ? 1.704 -7.768 -3.846 1.00 96.88 195 LEU A N 1
ATOM 1611 C CA . LEU A 1 195 ? 1.882 -6.333 -4.002 1.00 96.88 195 LEU A CA 1
ATOM 1612 C C . LEU A 1 195 ? 0.632 -5.610 -3.534 1.00 96.88 195 LEU A C 1
ATOM 1614 O O . LEU A 1 195 ? -0.473 -5.948 -3.955 1.00 96.88 195 LEU A O 1
ATOM 1618 N N . VAL A 1 196 ? 0.826 -4.568 -2.730 1.00 96.88 196 VAL A N 1
ATOM 1619 C CA . VAL A 1 196 ? -0.188 -3.536 -2.507 1.00 96.88 196 VAL A CA 1
ATOM 1620 C C . VAL A 1 196 ? 0.232 -2.320 -3.315 1.00 96.88 196 VAL A C 1
ATOM 1622 O O . VAL A 1 196 ? 1.309 -1.758 -3.097 1.00 96.88 196 VAL A O 1
ATOM 1625 N N . MET A 1 197 ? -0.598 -1.922 -4.271 1.00 96.31 197 MET A N 1
ATOM 1626 C CA . MET A 1 197 ? -0.348 -0.771 -5.130 1.00 96.31 197 MET A CA 1
ATOM 1627 C C . MET A 1 197 ? -1.346 0.347 -4.869 1.00 96.31 197 MET A C 1
ATOM 1629 O O . MET A 1 197 ? -2.499 0.107 -4.510 1.00 96.31 197 MET A O 1
ATOM 1633 N N . SER A 1 198 ? -0.888 1.577 -5.093 1.00 94.88 198 SER A N 1
ATOM 1634 C CA . SER A 1 198 ? -1.687 2.792 -4.961 1.00 94.88 198 SER A CA 1
ATOM 1635 C C . SER A 1 198 ? -1.518 3.687 -6.186 1.00 94.88 198 SER A C 1
ATOM 1637 O O . SER A 1 198 ? -0.462 3.685 -6.822 1.00 94.88 198 SER A O 1
ATOM 1639 N N . LEU A 1 199 ? -2.529 4.505 -6.474 1.00 93.38 199 LEU A N 1
ATOM 1640 C CA . LEU A 1 199 ? -2.353 5.716 -7.275 1.00 93.38 199 LEU A CA 1
ATOM 1641 C C . LEU A 1 199 ? -1.877 6.861 -6.381 1.00 93.38 199 LEU A C 1
ATOM 1643 O O . LEU A 1 199 ? -2.420 7.078 -5.293 1.00 93.38 199 LEU A O 1
ATOM 1647 N N . ALA A 1 200 ? -0.851 7.579 -6.829 1.00 89.44 200 ALA A N 1
ATOM 1648 C CA . ALA A 1 200 ? -0.419 8.824 -6.212 1.00 89.44 200 ALA A CA 1
ATOM 1649 C C . ALA A 1 200 ? -1.430 9.954 -6.487 1.00 89.44 200 ALA A C 1
ATOM 1651 O O . ALA A 1 200 ? -2.224 9.885 -7.429 1.00 89.44 200 ALA A O 1
ATOM 1652 N N . SER A 1 201 ? -1.395 11.002 -5.664 1.00 83.50 201 SER A N 1
ATOM 1653 C CA . SER A 1 201 ? -2.071 12.264 -5.974 1.00 83.50 201 SER A CA 1
ATOM 1654 C C . SER A 1 201 ? -1.494 12.887 -7.249 1.00 83.50 201 SER A C 1
ATOM 1656 O O . SER A 1 201 ? -0.376 12.553 -7.655 1.00 83.50 201 SER A O 1
ATOM 1658 N N . ASP A 1 202 ? -2.267 13.773 -7.881 1.00 81.00 202 ASP A N 1
ATOM 1659 C CA . ASP A 1 202 ? -1.840 14.477 -9.092 1.00 81.00 202 ASP A CA 1
ATOM 1660 C C . ASP A 1 202 ? -0.582 15.304 -8.801 1.00 81.00 202 ASP A C 1
ATOM 1662 O O . ASP A 1 202 ? -0.594 16.299 -8.068 1.00 81.00 202 ASP A O 1
ATOM 1666 N N . TYR A 1 203 ? 0.538 14.848 -9.351 1.00 65.88 203 TYR A N 1
ATOM 1667 C CA . TYR A 1 203 ? 1.822 15.484 -9.140 1.00 65.88 203 TYR A CA 1
ATOM 1668 C C . TYR A 1 203 ? 1.992 16.619 -10.150 1.00 65.88 203 TYR A C 1
ATOM 1670 O O . TYR A 1 203 ? 2.233 16.365 -11.326 1.00 65.88 203 TYR A O 1
ATOM 1678 N N . LYS A 1 204 ? 1.967 17.867 -9.656 1.00 70.31 204 LYS A N 1
ATOM 1679 C CA . LYS A 1 204 ? 2.091 19.129 -10.422 1.00 70.31 204 LYS A CA 1
ATOM 1680 C C . LYS A 1 204 ? 0.825 19.597 -11.152 1.00 70.31 204 LYS A C 1
ATOM 1682 O O . LYS A 1 204 ? 0.924 20.542 -11.930 1.00 70.31 204 LYS A O 1
ATOM 1687 N N . GLY A 1 205 ? -0.338 19.009 -10.873 1.00 77.12 205 GLY A N 1
ATOM 1688 C CA . GLY A 1 205 ? -1.608 19.500 -11.421 1.00 77.12 205 GLY A CA 1
ATOM 1689 C C . GLY A 1 205 ? -1.755 19.256 -12.925 1.00 77.12 205 GLY A C 1
ATOM 1690 O O . GLY A 1 205 ? -2.397 20.048 -13.610 1.00 77.12 205 GLY A O 1
ATOM 1691 N N . ILE A 1 206 ? -1.086 18.226 -13.449 1.00 86.25 206 ILE A N 1
ATOM 1692 C CA . ILE A 1 206 ? -1.099 17.881 -14.880 1.00 86.25 206 ILE A CA 1
ATOM 1693 C C . ILE A 1 206 ? -2.094 16.754 -15.190 1.00 86.25 206 ILE A C 1
ATOM 1695 O O . ILE A 1 206 ? -2.147 16.280 -16.322 1.00 86.25 206 ILE A O 1
ATOM 1699 N N . GLY A 1 207 ? -2.862 16.308 -14.191 1.00 87.44 207 GLY A N 1
ATOM 1700 C CA . GLY A 1 207 ? -3.838 15.233 -14.322 1.00 87.44 207 GLY A CA 1
ATOM 1701 C C . GLY A 1 207 ? -3.218 13.839 -14.405 1.00 87.44 207 GLY A C 1
ATOM 1702 O O . GLY A 1 207 ? -3.898 12.917 -14.844 1.00 87.44 207 GLY A O 1
ATOM 1703 N N . GLU A 1 208 ? -1.950 13.653 -14.016 1.00 92.69 208 GLU A N 1
ATOM 1704 C CA . GLU A 1 208 ? -1.265 12.352 -14.063 1.00 92.69 208 GLU A CA 1
ATOM 1705 C C . GLU A 1 208 ? -1.168 11.710 -12.675 1.00 92.69 208 GLU A C 1
ATOM 1707 O O . GLU A 1 208 ? -0.463 12.186 -11.779 1.00 92.69 208 GLU A O 1
ATOM 1712 N N . HIS A 1 209 ? -1.807 10.551 -12.523 1.00 93.50 209 HIS A N 1
ATOM 1713 C CA . HIS A 1 209 ? -1.761 9.752 -11.305 1.00 93.50 209 HIS A CA 1
ATOM 1714 C C . HIS A 1 209 ? -0.817 8.565 -11.480 1.00 93.50 209 HIS A C 1
ATOM 1716 O O . HIS A 1 209 ? -1.139 7.579 -12.144 1.00 93.50 209 HIS A O 1
ATOM 1722 N N . TYR A 1 210 ? 0.367 8.651 -10.877 1.00 94.00 210 TYR A N 1
ATOM 1723 C CA . TYR A 1 210 ? 1.390 7.610 -10.983 1.00 94.00 210 TYR A CA 1
ATOM 1724 C C . TYR A 1 210 ? 1.033 6.369 -10.167 1.00 94.00 210 TYR A C 1
ATOM 1726 O O . TYR A 1 210 ? 0.610 6.463 -9.014 1.00 94.00 210 TYR A O 1
ATOM 1734 N N . LYS A 1 211 ? 1.289 5.198 -10.749 1.00 95.81 211 LYS A N 1
ATOM 1735 C CA . LYS A 1 211 ? 1.204 3.907 -10.070 1.00 95.81 211 LYS A CA 1
ATOM 1736 C C . LYS A 1 211 ? 2.441 3.726 -9.203 1.00 95.81 211 LYS A C 1
ATOM 1738 O O . LYS A 1 211 ? 3.568 3.932 -9.661 1.00 95.81 211 LYS A O 1
ATOM 1743 N N . ILE A 1 212 ? 2.230 3.340 -7.953 1.00 94.88 212 ILE A N 1
ATOM 1744 C CA . ILE A 1 212 ? 3.301 3.124 -6.981 1.00 94.88 212 ILE A CA 1
ATOM 1745 C C . ILE A 1 212 ? 3.095 1.799 -6.256 1.00 94.88 212 ILE A C 1
ATOM 1747 O O . ILE A 1 212 ? 1.962 1.397 -5.981 1.00 94.88 212 ILE A O 1
ATOM 1751 N N . VAL A 1 213 ? 4.198 1.128 -5.933 1.00 95.62 213 VAL A N 1
ATOM 1752 C CA . VAL A 1 213 ? 4.192 0.007 -4.989 1.00 95.62 213 VAL A CA 1
ATOM 1753 C C . VAL A 1 213 ? 4.209 0.603 -3.585 1.00 95.62 213 VAL A C 1
ATOM 1755 O O . VAL A 1 213 ? 5.171 1.274 -3.204 1.00 95.62 213 VAL A O 1
ATOM 1758 N N . ALA A 1 214 ? 3.119 0.391 -2.851 1.00 94.06 214 ALA A N 1
ATOM 1759 C CA . ALA A 1 214 ? 2.928 0.893 -1.495 1.00 94.06 214 ALA A CA 1
ATOM 1760 C C . ALA A 1 214 ? 3.411 -0.112 -0.440 1.00 94.06 214 ALA A C 1
ATOM 1762 O O . ALA A 1 214 ? 3.909 0.301 0.599 1.00 94.06 214 ALA A O 1
ATOM 1763 N N . ASN A 1 215 ? 3.299 -1.417 -0.709 1.00 94.88 215 ASN A N 1
ATOM 1764 C CA . ASN A 1 215 ? 3.893 -2.458 0.126 1.00 94.88 215 ASN A CA 1
ATOM 1765 C C . ASN A 1 215 ? 4.211 -3.730 -0.680 1.00 94.88 215 ASN A C 1
ATOM 1767 O O . ASN A 1 215 ? 3.588 -3.997 -1.712 1.00 94.88 215 ASN A O 1
ATOM 1771 N N . ILE A 1 216 ? 5.178 -4.506 -0.186 1.00 95.50 216 ILE A N 1
ATOM 1772 C CA . ILE A 1 216 ? 5.547 -5.837 -0.675 1.00 95.50 216 ILE A CA 1
ATOM 1773 C C . ILE A 1 216 ? 5.441 -6.804 0.504 1.00 95.50 216 ILE A C 1
ATOM 1775 O O . ILE A 1 216 ? 6.203 -6.714 1.469 1.00 95.50 216 ILE A O 1
ATOM 1779 N N . ILE A 1 217 ? 4.518 -7.755 0.400 1.00 93.38 217 ILE A N 1
ATOM 1780 C CA . ILE A 1 217 ? 4.344 -8.825 1.378 1.00 93.38 217 ILE A CA 1
ATOM 1781 C C . ILE A 1 217 ? 4.928 -10.098 0.763 1.00 93.38 217 ILE A C 1
ATOM 1783 O O . ILE A 1 217 ? 4.404 -10.641 -0.209 1.00 93.38 217 ILE A O 1
ATOM 1787 N N . GLU A 1 218 ? 6.056 -10.543 1.311 1.00 90.19 218 GLU A N 1
ATOM 1788 C CA . GLU A 1 218 ? 6.717 -11.789 0.916 1.00 90.19 218 GLU A CA 1
ATOM 1789 C C . GLU A 1 218 ? 5.856 -12.972 1.379 1.00 90.19 218 GLU A C 1
ATOM 1791 O O . GLU A 1 218 ? 5.530 -13.066 2.567 1.00 90.19 218 GLU A O 1
ATOM 1796 N N . GLU A 1 219 ? 5.473 -13.880 0.479 1.00 78.19 219 GLU A N 1
ATOM 1797 C CA . GLU A 1 219 ? 4.966 -15.179 0.923 1.00 78.19 219 GLU A CA 1
ATOM 1798 C C . GLU A 1 219 ? 6.104 -15.987 1.542 1.00 78.19 219 GLU A C 1
ATOM 1800 O O . GLU A 1 219 ? 7.267 -15.866 1.151 1.00 78.19 219 GLU A O 1
ATOM 1805 N N . ASP A 1 220 ? 5.771 -16.807 2.536 1.00 66.88 220 ASP A N 1
ATOM 1806 C CA . ASP A 1 220 ? 6.744 -17.751 3.062 1.00 66.88 220 ASP A CA 1
ATOM 1807 C C . ASP A 1 220 ? 7.087 -18.728 1.937 1.00 66.88 220 ASP A C 1
ATOM 1809 O O . ASP A 1 220 ? 6.204 -19.378 1.370 1.00 66.88 220 ASP A O 1
ATOM 1813 N N . ASN A 1 221 ? 8.372 -18.816 1.589 1.00 49.22 221 ASN A N 1
ATOM 1814 C CA . ASN A 1 221 ? 8.848 -19.877 0.720 1.00 49.22 221 ASN A CA 1
ATOM 1815 C C . ASN A 1 221 ? 8.574 -21.197 1.445 1.00 49.22 221 ASN A C 1
ATOM 1817 O O . ASN A 1 221 ? 9.334 -21.598 2.326 1.00 49.22 221 ASN A O 1
ATOM 1821 N N . LEU A 1 222 ? 7.491 -21.883 1.079 1.00 40.62 222 LEU A N 1
ATOM 1822 C CA . LEU A 1 222 ? 7.346 -23.307 1.344 1.00 40.62 222 LEU A CA 1
ATOM 1823 C C . LEU A 1 222 ? 8.420 -24.010 0.510 1.00 40.62 222 LEU A C 1
ATOM 1825 O O . LEU A 1 222 ? 8.183 -24.448 -0.617 1.00 40.62 222 LEU A O 1
ATOM 1829 N N . TYR A 1 223 ? 9.640 -24.057 1.041 1.00 38.19 223 TYR A N 1
ATOM 1830 C CA . TYR A 1 223 ? 10.658 -24.958 0.543 1.00 38.19 223 TYR A CA 1
ATOM 1831 C C . TYR A 1 223 ? 10.131 -26.375 0.778 1.00 38.19 223 TYR A C 1
ATOM 1833 O O . TYR A 1 223 ? 10.060 -26.851 1.909 1.00 38.19 223 TYR A O 1
ATOM 1841 N N . TRP A 1 224 ? 9.732 -27.052 -0.296 1.00 37.25 224 TRP A N 1
ATOM 1842 C CA . TRP A 1 224 ? 9.446 -28.486 -0.297 1.00 37.25 224 TRP A CA 1
ATOM 1843 C C . TRP A 1 224 ? 10.748 -29.279 -0.085 1.00 37.25 224 TRP A C 1
ATOM 1845 O O . TRP A 1 224 ? 11.251 -29.899 -1.019 1.00 37.25 224 TRP A O 1
ATOM 1855 N N . GLY A 1 225 ? 11.341 -29.209 1.112 1.00 43.38 225 GLY A N 1
ATOM 1856 C CA . GLY A 1 225 ? 12.675 -29.773 1.329 1.00 43.38 225 GLY A CA 1
ATOM 1857 C C . GLY A 1 225 ? 13.182 -29.945 2.759 1.00 43.38 225 GLY A C 1
ATOM 1858 O O . GLY A 1 225 ? 14.252 -30.520 2.906 1.00 43.38 225 GLY A O 1
ATOM 1859 N N . GLU A 1 226 ? 12.459 -29.543 3.806 1.00 35.47 226 GLU A N 1
ATOM 1860 C CA . GLU A 1 226 ? 12.819 -29.937 5.178 1.00 35.47 226 GLU A CA 1
ATOM 1861 C C . GLU A 1 226 ? 11.810 -30.959 5.701 1.00 35.47 226 GLU A C 1
ATOM 1863 O O . GLU A 1 226 ? 10.901 -30.670 6.475 1.00 35.47 226 GLU A O 1
ATOM 1868 N N . SER A 1 227 ? 11.964 -32.196 5.222 1.00 35.41 227 SER A N 1
ATOM 1869 C CA . SER A 1 227 ? 11.531 -33.350 6.000 1.00 35.41 227 SER A CA 1
ATOM 1870 C C . SER A 1 227 ? 12.388 -33.401 7.257 1.00 35.41 227 SER A C 1
ATOM 1872 O O . SER A 1 227 ? 13.612 -33.486 7.181 1.00 35.41 227 SER A O 1
ATOM 1874 N N . SER A 1 228 ? 11.716 -33.319 8.397 1.00 38.50 228 SER A N 1
ATOM 1875 C CA . SER A 1 228 ? 12.266 -33.554 9.722 1.00 38.50 228 SER A CA 1
ATOM 1876 C C . SER A 1 228 ? 13.060 -34.864 9.733 1.00 38.50 228 SER A C 1
ATOM 1878 O O . SER A 1 228 ? 12.515 -35.913 9.382 1.00 38.50 228 SER A O 1
ATOM 1880 N N . ILE A 1 229 ? 14.329 -34.790 10.134 1.00 40.69 229 ILE A N 1
ATOM 1881 C CA . ILE A 1 229 ? 15.059 -35.916 10.725 1.00 40.69 229 ILE A CA 1
ATOM 1882 C C . ILE A 1 229 ? 15.097 -35.660 12.226 1.00 40.69 229 ILE A C 1
ATOM 1884 O O . ILE A 1 229 ? 15.387 -34.499 12.598 1.00 40.69 229 ILE A O 1
#

Radius of gyration: 17.89 Å; Cα contacts (8 Å, |Δi|>4): 500; chains: 1; bounding box: 43×57×46 Å

Secondary structure (DSSP, 8-state):
-EEEEEEEEEEE-SSSEEEEEEETTT--EEEEE-S-TTTTT-B-SGGGBBTT-SPBP-TTEEEEEEEEEE-S-TT-TTEEEE-TTS-BEEEEE--HHHHHTT----SSGGGSSSSEEEHHHHHT-SS--SEEEEEEEEEEEEE-SS-TT-EEEEEEETTEEEEEEEE--HHHHHHHHHHHHHHTTSPEEEEEEEEEEEEPP-SSSSSEEEEEEEEEEEPP---TT----

Solvent-accessible surface area (backbone atoms only — not comparable to full-atom values): 12688 Å² total; per-residue (Å²): 89,78,47,48,32,38,28,60,30,78,28,61,55,98,87,23,29,49,34,31,26,32,32,69,90,78,64,44,66,35,28,51,26,36,86,46,68,90,64,72,23,33,28,48,74,75,74,36,29,29,65,97,50,94,54,59,76,50,72,36,29,23,30,38,40,43,30,76,44,72,48,98,38,89,67,38,70,39,32,29,23,51,33,86,92,53,63,30,39,77,77,50,69,62,49,74,73,62,58,58,76,59,53,53,88,64,74,43,72,73,83,40,64,60,62,47,38,45,51,73,63,54,69,71,42,92,79,64,60,36,70,51,34,33,76,26,66,52,39,34,32,34,62,30,90,90,45,73,94,38,38,20,37,31,38,54,45,87,89,40,65,38,70,71,31,39,45,69,24,56,68,62,35,60,74,44,44,64,59,22,60,73,35,55,98,46,60,30,76,42,63,48,29,34,39,32,35,32,53,47,72,58,67,87,76,74,43,42,25,36,45,31,42,55,33,78,47,76,52,80,81,81,67,93,74,78,76,85,128

Foldseek 3Di:
DKFWWQWAFWFDDPAATWTKTATPVPRDIAIEFAPDVVVVRGHHQQQFAADPDPDGDDHQFTKMFAFPAADPDLQARRYTHGDPVDGIHGPGGHDPVRNVVSADQDLDDQQDLDQWDFQVSQVPDPDHHFKHKHKFQKWWWAQDPVHNLFIAIWGDHNNRTHPRAGARGNVQSVVCSVVQVVCPPGTDMAGTKIFMKGWDDPDPPPRITGIHGRDIHHDPPPPPDDDDD

Mean predicted aligned error: 5.4 Å